Protein AF-A0A256ADI0-F1 (afdb_monomer_lite)

Organism: NCBI:txid2023067

Radius of gyration: 17.59 Å; chains: 1; bounding box: 36×39×54 Å

Secondary structure (DSSP, 8-state):
---TTSS---EEEEETTS-EEEETT-SSHHHHTTSEEEEES-EEEE-TTS-EEEE-TTS-EEESSHHHHHHHHHHHHHHHS---EEEE-SS-EEEPP-TT--SS----SGGGT-EEETTEEE-TTTSSEE--SEEEEEETT------S-TTSSSHHHHHHHTSTTS-EEEEE-STT--EEEEEEEPPPBTTBPPPEEEEEHHHH-TTSSHHHHTTT--HHHHHHHS-HHHHTT-

Structure (mmCIF, N/CA/C/O backbone):
data_AF-A0A256ADI0-F1
#
_entry.id   AF-A0A256ADI0-F1
#
loop_
_atom_site.group_PDB
_atom_site.id
_atom_site.type_symbol
_atom_site.label_atom_id
_atom_site.label_alt_id
_atom_site.label_comp_id
_atom_site.label_asym_id
_atom_site.label_entity_id
_atom_site.label_seq_id
_atom_site.pdbx_PDB_ins_code
_atom_site.Cartn_x
_atom_site.Cartn_y
_atom_site.Cartn_z
_atom_site.occupancy
_atom_site.B_iso_or_equiv
_atom_site.auth_seq_id
_atom_site.auth_comp_id
_atom_site.auth_asym_id
_atom_site.auth_atom_id
_atom_site.pdbx_PDB_model_num
ATOM 1 N N . MET A 1 1 ? -13.036 -11.987 26.679 1.00 37.75 1 MET A N 1
ATOM 2 C CA . MET A 1 1 ? -14.127 -12.705 25.984 1.00 37.75 1 MET A CA 1
ATOM 3 C C . MET A 1 1 ? -13.560 -13.013 24.610 1.00 37.75 1 MET A C 1
ATOM 5 O O . MET A 1 1 ? -13.060 -12.086 23.997 1.00 37.75 1 MET A O 1
ATOM 9 N N . VAL A 1 2 ? -13.458 -14.287 24.226 1.00 32.66 2 VAL A N 1
ATOM 10 C CA . VAL A 1 2 ? -12.897 -14.695 22.923 1.00 32.66 2 VAL A CA 1
ATOM 11 C C . VAL A 1 2 ? -13.970 -14.450 21.863 1.00 32.66 2 VAL A C 1
ATOM 13 O O . VAL A 1 2 ? -15.129 -14.792 22.109 1.00 32.66 2 VAL A O 1
ATOM 16 N N . ASP A 1 3 ? -13.606 -13.823 20.745 1.00 36.84 3 ASP A N 1
ATOM 17 C CA . ASP A 1 3 ? -14.518 -13.567 19.626 1.00 36.84 3 ASP A CA 1
ATOM 18 C C . ASP A 1 3 ? -15.004 -14.919 19.042 1.00 36.84 3 ASP A C 1
ATOM 20 O O . ASP A 1 3 ? -14.242 -15.895 19.066 1.00 36.84 3 ASP A O 1
ATOM 24 N N . PRO A 1 4 ? -16.253 -15.060 18.547 1.00 38.91 4 PRO A N 1
ATOM 25 C CA . PRO A 1 4 ? -16.817 -16.345 18.113 1.00 38.91 4 PRO A CA 1
ATOM 26 C C . PRO A 1 4 ? -16.068 -17.052 16.973 1.00 38.91 4 PRO A C 1
ATOM 28 O O . PRO A 1 4 ? -16.414 -18.186 16.641 1.00 38.91 4 PRO A O 1
ATOM 31 N N . ASP A 1 5 ? -15.071 -16.410 16.363 1.00 47.91 5 ASP A N 1
ATOM 32 C CA . ASP A 1 5 ? -14.235 -16.969 15.302 1.00 47.91 5 ASP A CA 1
ATOM 33 C C . ASP A 1 5 ? -12.901 -17.565 15.801 1.00 47.91 5 ASP A C 1
ATOM 35 O O . ASP A 1 5 ? -12.136 -18.113 15.005 1.00 47.91 5 ASP A O 1
ATOM 39 N N . GLY A 1 6 ? -12.633 -17.510 17.112 1.00 33.91 6 GLY A N 1
ATOM 40 C CA . GLY A 1 6 ? -11.446 -18.106 17.724 1.00 33.91 6 GLY A CA 1
ATOM 41 C C . GLY A 1 6 ? -10.156 -17.305 17.537 1.00 33.91 6 GLY A C 1
ATOM 42 O O . GLY A 1 6 ? -9.081 -17.847 17.805 1.00 33.91 6 GLY A O 1
ATOM 43 N N . ARG A 1 7 ? -10.229 -16.040 17.108 1.00 48.59 7 ARG A N 1
ATOM 44 C CA . ARG A 1 7 ? -9.084 -15.119 17.140 1.00 48.59 7 ARG A CA 1
ATOM 45 C C . ARG A 1 7 ? -9.023 -14.404 18.492 1.00 48.59 7 ARG A C 1
ATOM 47 O O . ARG A 1 7 ? -10.048 -14.130 19.117 1.00 48.59 7 ARG A O 1
ATOM 54 N N . GLU A 1 8 ? -7.815 -14.108 18.973 1.00 49.38 8 GLU A N 1
ATOM 55 C CA . GLU A 1 8 ? -7.661 -13.090 20.017 1.00 49.38 8 GLU A CA 1
ATOM 56 C C . GLU A 1 8 ? -8.156 -11.777 19.400 1.00 49.38 8 GLU A C 1
ATOM 58 O O . GLU A 1 8 ? -7.598 -11.355 18.395 1.00 49.38 8 GLU A O 1
ATOM 63 N N . ALA A 1 9 ? -9.247 -11.195 19.904 1.00 48.41 9 ALA A N 1
ATOM 64 C CA . ALA A 1 9 ? -9.803 -9.963 19.345 1.00 48.41 9 ALA A CA 1
ATOM 65 C C . ALA A 1 9 ? -8.743 -8.845 19.366 1.00 48.41 9 ALA A C 1
ATOM 67 O O . ALA A 1 9 ? -7.950 -8.752 20.306 1.00 48.41 9 ALA A O 1
ATOM 68 N N . THR A 1 10 ? -8.715 -8.030 18.317 1.00 70.94 10 THR A N 1
ATOM 69 C CA . THR A 1 10 ? -7.664 -7.050 18.026 1.00 70.94 10 THR A CA 1
ATOM 70 C C . THR A 1 10 ? -8.314 -5.761 17.549 1.00 70.94 10 THR A C 1
ATOM 72 O O . THR A 1 10 ? -9.040 -5.797 16.555 1.00 70.94 10 THR A O 1
ATOM 75 N N . ASP A 1 11 ? -8.035 -4.632 18.200 1.00 89.19 11 ASP A N 1
ATOM 76 C CA . ASP A 1 11 ? -8.833 -3.431 17.961 1.00 89.19 11 ASP A CA 1
ATOM 77 C C . ASP A 1 11 ? -8.021 -2.199 17.569 1.00 89.19 11 ASP A C 1
ATOM 79 O O . ASP A 1 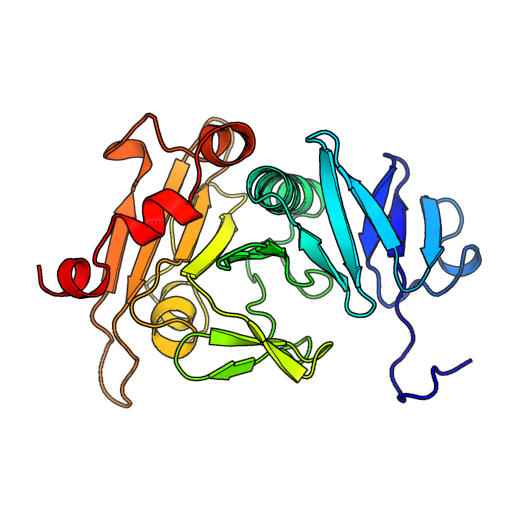11 ? -6.837 -2.016 17.878 1.00 89.19 11 ASP A O 1
ATOM 83 N N . TRP A 1 12 ? -8.723 -1.297 16.894 1.00 95.69 12 TRP A N 1
ATOM 84 C CA . TRP A 1 12 ? -8.242 0.027 16.573 1.00 95.69 12 TRP A CA 1
ATOM 85 C C . TRP A 1 12 ? -8.312 0.955 17.779 1.00 95.69 12 TRP A C 1
ATOM 87 O O . TRP A 1 12 ? -9.266 0.968 18.566 1.00 95.69 12 TRP A O 1
ATOM 97 N N . TYR A 1 13 ? -7.332 1.845 17.846 1.00 95.25 13 TYR A N 1
ATOM 98 C CA . TYR A 1 13 ? -7.342 2.995 18.733 1.00 95.25 13 TYR A CA 1
ATOM 99 C C . TYR A 1 13 ? -6.780 4.223 18.020 1.00 95.25 13 TYR A C 1
ATOM 101 O O . TYR A 1 13 ? -6.044 4.121 17.040 1.00 95.25 13 TYR A O 1
ATOM 109 N N . LYS A 1 14 ? -7.121 5.408 18.515 1.00 95.69 14 LYS A N 1
ATOM 110 C CA . LYS A 1 14 ? -6.437 6.651 18.156 1.00 95.69 14 LYS A CA 1
ATOM 111 C C . LYS A 1 14 ? -5.321 6.892 19.152 1.00 95.69 14 LYS A C 1
ATOM 113 O O . LYS A 1 14 ? -5.590 6.921 20.351 1.00 95.69 14 LYS A O 1
ATOM 118 N N . ASP A 1 15 ? -4.096 7.070 18.677 1.00 94.00 15 ASP A N 1
ATOM 119 C CA . ASP A 1 15 ? -2.989 7.495 19.531 1.00 94.00 15 ASP A CA 1
ATOM 120 C C . ASP A 1 15 ? -3.197 8.934 20.054 1.00 94.00 15 ASP A C 1
ATOM 122 O O . ASP A 1 15 ? -4.172 9.614 19.723 1.00 94.00 15 ASP A O 1
ATOM 126 N N . LEU A 1 16 ? -2.263 9.432 20.867 1.00 94.06 16 LEU A N 1
ATOM 127 C CA . LEU A 1 16 ? -2.314 10.799 21.407 1.00 94.06 16 LEU A CA 1
ATOM 128 C C . LEU A 1 16 ? -2.295 11.910 20.340 1.00 94.06 16 LEU A C 1
ATOM 130 O O . LEU A 1 16 ? -2.615 13.056 20.650 1.00 94.06 16 LEU A O 1
ATOM 134 N N . LYS A 1 17 ? -1.923 11.596 19.095 1.00 93.81 17 LYS A N 1
ATOM 135 C CA . LYS A 1 17 ? -1.956 12.516 17.948 1.00 93.81 17 LYS A CA 1
ATOM 136 C C . LYS A 1 17 ? -3.246 12.368 17.134 1.00 93.81 17 LYS A C 1
ATOM 138 O O . LYS A 1 17 ? -3.402 13.036 16.114 1.00 93.81 17 LYS A O 1
ATOM 143 N N . GLY A 1 18 ? -4.169 11.509 17.567 1.00 92.19 18 GLY A N 1
ATOM 144 C CA . GLY A 1 18 ? -5.418 11.216 16.872 1.00 92.19 18 GLY A CA 1
ATOM 145 C C . GLY A 1 18 ? -5.260 10.273 15.678 1.00 92.19 18 GLY A C 1
ATOM 146 O O . GLY A 1 18 ? -6.216 10.110 14.917 1.00 92.19 18 GLY A O 1
ATOM 147 N N . VAL A 1 19 ? -4.087 9.662 15.489 1.00 93.00 19 VAL A N 1
ATOM 148 C CA . VAL A 1 19 ? -3.803 8.759 14.368 1.00 93.00 19 VAL A CA 1
ATOM 149 C C . VAL A 1 19 ? -4.306 7.362 14.706 1.00 93.00 19 VAL A C 1
ATOM 151 O O . VAL A 1 19 ? -4.033 6.837 15.782 1.00 93.00 19 VAL A O 1
ATOM 154 N N . MET A 1 20 ? -5.031 6.751 13.768 1.00 95.38 20 MET A N 1
ATOM 155 C CA . MET A 1 20 ? -5.506 5.376 13.906 1.00 95.38 20 MET A CA 1
ATOM 156 C C . MET A 1 20 ? -4.326 4.400 13.906 1.00 95.38 20 MET A C 1
ATOM 158 O O . MET A 1 20 ? -3.494 4.410 12.994 1.00 95.38 20 MET A O 1
ATOM 162 N N . GLN A 1 21 ? -4.273 3.558 14.925 1.00 94.75 21 GLN A N 1
ATOM 163 C CA . GLN A 1 21 ? -3.288 2.507 15.123 1.00 94.75 21 GLN A CA 1
ATOM 164 C C . GLN A 1 21 ? -4.006 1.205 15.458 1.00 94.75 21 GLN A C 1
ATOM 166 O O . GLN A 1 21 ? -5.117 1.221 15.990 1.00 94.75 21 GLN A O 1
ATOM 171 N N . PHE A 1 22 ? -3.362 0.094 15.125 1.00 94.06 22 PHE A N 1
ATOM 172 C CA . PHE A 1 22 ? -3.869 -1.240 15.393 1.00 94.06 22 PHE A CA 1
ATOM 173 C C . PHE A 1 22 ? -2.846 -1.998 16.227 1.00 94.06 22 PHE A C 1
ATOM 175 O O . PHE A 1 22 ? -1.668 -2.058 15.867 1.00 94.06 22 PHE A O 1
ATOM 182 N N . ASP A 1 23 ? -3.286 -2.553 17.350 1.00 90.38 23 ASP A N 1
ATOM 183 C CA . ASP A 1 23 ? -2.439 -3.351 18.229 1.00 90.38 23 ASP A CA 1
ATOM 184 C C . ASP A 1 23 ? -3.230 -4.584 18.666 1.00 90.38 23 ASP A C 1
ATOM 186 O O . ASP A 1 23 ? -4.253 -4.434 19.337 1.00 90.38 23 ASP A O 1
ATOM 190 N N . PRO A 1 24 ? -2.767 -5.802 18.333 1.00 85.81 24 PRO A N 1
ATOM 191 C CA . PRO A 1 24 ? -3.471 -7.018 18.716 1.00 85.81 24 PRO A CA 1
ATOM 192 C C . PRO A 1 24 ? -3.584 -7.208 20.236 1.00 85.81 24 PRO A C 1
ATOM 194 O O . PRO A 1 24 ? -4.367 -8.030 20.696 1.00 85.81 24 PRO A O 1
ATOM 197 N N . LYS A 1 25 ? -2.817 -6.452 21.032 1.00 88.00 25 LYS A N 1
ATOM 198 C CA . LYS A 1 25 ? -2.853 -6.490 22.500 1.00 88.00 25 LYS A CA 1
ATOM 199 C C . LYS A 1 25 ? -3.846 -5.500 23.113 1.00 88.00 25 LYS A C 1
ATOM 201 O O . LYS A 1 25 ? -3.931 -5.422 24.337 1.00 88.00 25 LYS A O 1
ATOM 206 N N . VAL A 1 26 ? -4.545 -4.704 22.305 1.00 89.88 26 VAL A N 1
ATOM 207 C CA . VAL A 1 26 ? -5.534 -3.724 22.768 1.00 89.88 26 VAL A CA 1
ATOM 208 C C . VAL A 1 26 ? -6.932 -4.231 22.423 1.00 89.88 26 VAL A C 1
ATOM 210 O O . VAL A 1 26 ? -7.262 -4.352 21.249 1.00 89.88 26 VAL A O 1
ATOM 213 N N . GLN A 1 27 ? -7.746 -4.494 23.452 1.00 89.56 27 GLN A N 1
ATOM 214 C CA . GLN A 1 27 ? -9.142 -4.954 23.330 1.00 89.56 27 GLN A CA 1
ATOM 215 C C . GLN A 1 27 ? -10.137 -4.008 24.019 1.00 89.56 27 GLN A C 1
ATOM 217 O O . GLN A 1 27 ? -11.351 -4.200 23.989 1.00 89.56 27 GLN A O 1
ATOM 222 N N . SER A 1 28 ? -9.630 -2.994 24.718 1.00 91.56 28 SER A N 1
ATOM 223 C CA . SER A 1 28 ? -10.434 -2.052 25.481 1.00 91.56 28 SER A CA 1
ATOM 224 C C . SER A 1 28 ? -9.644 -0.789 25.825 1.00 91.56 28 SER A C 1
ATOM 226 O O . SER A 1 28 ? -8.413 -0.737 25.736 1.00 91.56 28 SER A O 1
ATOM 228 N N . GLN A 1 29 ? -10.346 0.238 26.318 1.00 94.06 29 GLN A N 1
ATOM 229 C CA . GLN A 1 29 ? -9.694 1.422 26.886 1.00 94.06 29 GLN A CA 1
ATOM 230 C C . GLN A 1 29 ? -8.801 1.078 28.094 1.00 94.06 29 GLN A C 1
ATOM 232 O O . GLN A 1 29 ? -7.833 1.794 28.348 1.00 94.06 29 GLN A O 1
ATOM 237 N N . ALA A 1 30 ? -9.093 -0.004 28.827 1.00 93.06 30 ALA A N 1
ATOM 238 C CA . ALA A 1 30 ? -8.279 -0.430 29.964 1.00 93.06 30 ALA A CA 1
ATOM 239 C C . ALA A 1 30 ? -6.893 -0.926 29.515 1.00 93.06 30 ALA A C 1
ATOM 241 O O . ALA A 1 30 ? -5.893 -0.525 30.109 1.00 93.06 30 ALA A O 1
ATOM 242 N N . ASP A 1 31 ? -6.823 -1.700 28.427 1.00 91.75 31 ASP A N 1
ATOM 243 C CA . ASP A 1 31 ? -5.556 -2.179 27.841 1.00 91.75 31 ASP A CA 1
ATOM 244 C C . ASP A 1 31 ? -4.739 -1.028 27.231 1.00 91.75 31 ASP A C 1
ATOM 246 O O . ASP A 1 31 ? -3.502 -1.009 27.237 1.00 91.75 31 ASP A O 1
ATOM 250 N N . LEU A 1 32 ? -5.441 -0.029 26.690 1.00 89.38 32 LEU A N 1
ATOM 251 C CA . LEU A 1 32 ? -4.816 1.154 26.112 1.00 89.38 32 LEU A CA 1
ATOM 252 C C . LEU A 1 32 ? -4.256 2.101 27.185 1.00 89.38 32 LEU A C 1
ATOM 254 O O . LEU A 1 32 ? -3.196 2.705 26.988 1.00 89.38 32 LEU A O 1
ATOM 258 N N . GLY A 1 33 ? -4.950 2.229 28.318 1.00 91.31 33 GLY A N 1
ATOM 259 C CA . GLY A 1 33 ? -4.616 3.166 29.385 1.00 91.31 33 GLY A CA 1
ATOM 260 C C . GLY A 1 33 ? -4.715 4.616 28.909 1.00 91.31 33 GLY A C 1
ATOM 261 O O . GLY A 1 33 ? -5.718 5.028 28.330 1.00 91.31 33 GLY A O 1
ATOM 262 N N . ASN A 1 34 ? -3.659 5.398 29.137 1.00 93.62 34 ASN A N 1
ATOM 263 C CA . ASN A 1 34 ? -3.564 6.803 28.726 1.00 93.62 34 ASN A CA 1
ATOM 264 C C . ASN A 1 34 ? -2.848 7.007 27.377 1.00 93.62 34 ASN A C 1
ATOM 266 O O . ASN A 1 34 ? -2.526 8.141 27.032 1.00 93.62 34 ASN A O 1
ATOM 270 N N . ARG A 1 35 ? -2.577 5.936 26.618 1.00 90.75 35 ARG A N 1
ATOM 271 C CA . ARG A 1 35 ? -1.854 6.007 25.332 1.00 90.75 35 ARG A CA 1
ATOM 272 C C . ARG A 1 35 ? -2.710 6.530 24.175 1.00 90.75 35 ARG A C 1
ATOM 274 O O . ARG A 1 35 ? -2.187 6.750 23.083 1.00 90.75 35 ARG A O 1
ATOM 281 N N . GLY A 1 36 ? -4.011 6.705 24.395 1.00 94.50 36 GLY A N 1
ATOM 282 C CA . GLY A 1 36 ? -4.941 7.112 23.356 1.00 94.50 36 GLY A CA 1
ATOM 283 C C . GLY A 1 36 ? -6.403 6.871 23.712 1.00 94.50 36 GLY A C 1
ATOM 284 O O . GLY A 1 36 ? -6.763 6.697 24.879 1.00 94.50 36 GLY A O 1
ATOM 285 N N . THR A 1 37 ? -7.237 6.825 22.679 1.00 96.31 37 THR A N 1
ATOM 286 C CA . THR A 1 37 ? -8.672 6.541 22.769 1.00 96.31 37 THR A CA 1
ATOM 287 C C . THR A 1 37 ? -9.005 5.275 21.995 1.00 96.31 37 THR A C 1
ATOM 289 O O . THR A 1 37 ? -8.766 5.204 20.790 1.00 96.31 37 THR A O 1
ATOM 292 N N . TYR A 1 38 ? -9.567 4.289 22.683 1.00 95.56 38 TYR A N 1
ATOM 293 C CA . TYR A 1 38 ? -10.058 3.052 22.085 1.00 95.56 38 TYR A CA 1
ATOM 294 C C . TYR A 1 38 ? -11.198 3.337 21.096 1.00 95.56 38 TYR A C 1
ATOM 296 O O . TYR A 1 38 ? -12.035 4.206 21.349 1.00 95.56 38 TYR A O 1
ATOM 304 N N . VAL A 1 39 ? -11.218 2.627 19.964 1.00 95.88 39 VAL A N 1
ATOM 305 C CA . VAL A 1 39 ? -12.232 2.796 18.910 1.00 95.88 39 VAL A CA 1
ATOM 306 C C . VAL A 1 39 ? -13.087 1.540 18.754 1.00 95.88 39 VAL A C 1
ATOM 308 O O . VAL A 1 39 ? -14.309 1.663 18.762 1.00 95.88 39 VAL A O 1
ATOM 311 N N . GLY A 1 40 ? -12.467 0.367 18.629 1.00 93.44 40 GLY A N 1
ATOM 312 C CA . GLY A 1 40 ? -13.154 -0.903 18.369 1.00 93.44 40 GLY A CA 1
ATOM 313 C C . GLY A 1 40 ? -12.492 -1.714 17.258 1.00 93.44 40 GLY A C 1
ATOM 314 O O . GLY A 1 40 ? -11.514 -1.271 16.656 1.00 93.44 40 GLY A O 1
ATOM 315 N N . ASP A 1 41 ? -13.048 -2.884 16.968 1.00 90.94 41 ASP A N 1
ATOM 316 C CA . ASP A 1 41 ? -12.564 -3.832 15.952 1.00 90.94 41 ASP A CA 1
ATOM 317 C C . ASP A 1 41 ? -12.574 -3.257 14.526 1.00 90.94 41 ASP A C 1
ATOM 319 O O . ASP A 1 41 ? -11.748 -3.588 13.676 1.00 90.94 41 ASP A O 1
ATOM 323 N N . THR A 1 42 ? -13.499 -2.344 14.254 1.00 94.81 42 THR A N 1
ATOM 324 C CA . THR A 1 42 ? -13.724 -1.751 12.943 1.00 94.81 42 THR A CA 1
ATOM 325 C C . THR A 1 42 ? -14.065 -0.271 13.061 1.00 94.81 42 THR A C 1
ATOM 327 O O . THR A 1 42 ? -14.569 0.226 14.069 1.00 94.81 42 THR A O 1
ATOM 330 N N . SER A 1 43 ? -13.782 0.486 12.004 1.00 96.25 43 SER A N 1
ATOM 331 C CA . SER A 1 43 ? -14.168 1.894 11.919 1.00 96.25 43 SER A CA 1
ATOM 332 C C . SER A 1 43 ? -14.328 2.310 10.467 1.00 96.25 43 SER A C 1
ATOM 334 O O . SER A 1 43 ? -13.586 1.868 9.595 1.00 96.25 43 SER A O 1
ATOM 336 N N . LYS A 1 44 ? -15.268 3.210 10.194 1.00 97.25 44 LYS A N 1
ATOM 337 C CA . LYS A 1 44 ? -15.418 3.838 8.882 1.00 97.25 44 LYS A CA 1
ATOM 338 C C . LYS A 1 44 ? -15.307 5.340 9.031 1.00 97.25 44 LYS A C 1
ATOM 340 O O . LYS A 1 44 ? -16.038 5.941 9.816 1.00 97.25 44 LYS A O 1
ATOM 345 N N . GLN A 1 45 ? -14.393 5.948 8.282 1.00 96.56 45 GLN A N 1
ATOM 346 C CA . GLN A 1 45 ? -14.114 7.379 8.371 1.00 96.56 45 GLN A CA 1
ATOM 347 C C . GLN A 1 45 ? -14.158 8.024 6.989 1.00 96.56 45 GLN A C 1
ATOM 349 O O . GLN A 1 45 ? -13.728 7.434 6.000 1.00 96.56 45 GLN A O 1
ATOM 354 N N . THR A 1 46 ? -14.669 9.255 6.930 1.00 97.31 46 THR A N 1
ATOM 355 C CA . THR A 1 46 ? -14.508 10.111 5.748 1.00 97.31 46 THR A CA 1
ATOM 356 C C . THR A 1 46 ? -13.126 10.749 5.817 1.00 97.31 46 THR A C 1
ATOM 358 O O . THR A 1 46 ? -12.758 11.305 6.853 1.00 97.31 46 THR A O 1
ATOM 361 N N . THR A 1 47 ? -12.346 10.642 4.747 1.00 95.56 47 THR A N 1
ATOM 362 C CA . THR A 1 47 ? -11.007 11.234 4.676 1.00 95.56 47 THR A CA 1
ATOM 363 C C . THR A 1 47 ? -11.095 12.720 4.338 1.00 95.56 47 THR A C 1
ATOM 365 O O . THR A 1 47 ? -12.115 13.218 3.862 1.00 95.56 47 THR A O 1
ATOM 368 N N . THR A 1 48 ? -10.008 13.459 4.555 1.00 90.88 48 THR A N 1
ATOM 369 C CA . THR A 1 48 ? -9.960 14.900 4.256 1.00 90.88 48 THR A CA 1
ATOM 370 C C . THR A 1 48 ? -10.103 15.213 2.766 1.00 90.88 48 THR A C 1
ATOM 372 O O . THR A 1 48 ? -10.499 16.321 2.419 1.00 90.88 48 THR A O 1
ATOM 375 N N . SER A 1 49 ? -9.833 14.244 1.884 1.00 92.12 49 SER A N 1
ATOM 376 C CA . SER A 1 49 ? -10.069 14.357 0.440 1.00 92.12 49 SER A CA 1
ATOM 377 C C . SER A 1 49 ? -11.542 14.160 0.040 1.00 92.12 49 SER A C 1
ATOM 379 O O . SER A 1 49 ? -11.881 14.307 -1.133 1.00 92.12 49 SER A O 1
ATOM 381 N N . GLY A 1 50 ? -12.419 13.807 0.990 1.00 94.12 50 GLY A N 1
ATOM 382 C CA . GLY A 1 50 ? -13.802 13.393 0.735 1.00 94.12 50 GLY A CA 1
ATOM 383 C C . GLY A 1 50 ? -13.954 11.910 0.369 1.00 94.12 50 GLY A C 1
ATOM 384 O O . GLY A 1 50 ? -15.060 11.468 0.062 1.00 94.12 50 GLY A O 1
ATOM 385 N N . GLY A 1 51 ? -12.865 11.135 0.395 1.00 96.50 51 GLY A N 1
ATOM 386 C CA . GLY A 1 51 ? -12.887 9.680 0.269 1.00 96.50 51 GLY A CA 1
ATOM 387 C C . GLY A 1 51 ? -13.320 8.968 1.555 1.00 96.50 51 GLY A C 1
ATOM 388 O O . GLY A 1 51 ? -13.784 9.575 2.518 1.00 96.50 51 GLY A O 1
ATOM 389 N N . THR A 1 52 ? -13.150 7.649 1.579 1.00 98.25 52 THR A N 1
ATOM 390 C CA . THR A 1 52 ? -13.445 6.796 2.738 1.00 98.25 52 THR A CA 1
ATOM 391 C C . THR A 1 52 ? -12.240 5.941 3.100 1.00 98.25 52 THR A C 1
ATOM 393 O O . THR A 1 52 ? -11.493 5.517 2.214 1.00 98.25 52 THR A O 1
ATOM 396 N N . ALA A 1 53 ? -12.075 5.705 4.399 1.00 98.50 53 ALA A N 1
ATOM 397 C CA . ALA A 1 53 ? -11.146 4.750 4.982 1.00 98.50 53 ALA A CA 1
ATOM 398 C C . ALA A 1 53 ? -11.944 3.766 5.846 1.00 98.50 53 ALA A C 1
ATOM 400 O O . ALA A 1 53 ? -12.510 4.152 6.874 1.00 98.50 53 ALA A O 1
ATOM 401 N N . ASP A 1 54 ? -11.997 2.513 5.402 1.00 98.12 54 ASP A N 1
ATOM 402 C CA . ASP A 1 54 ? -12.658 1.415 6.105 1.00 98.12 54 ASP A CA 1
ATOM 403 C C . ASP A 1 54 ? -11.584 0.598 6.840 1.00 98.12 54 ASP A C 1
ATOM 405 O O . ASP A 1 54 ? -10.866 -0.198 6.233 1.00 98.12 54 ASP A O 1
ATOM 409 N N . PHE A 1 55 ? -11.457 0.842 8.142 1.00 97.69 55 PHE A N 1
ATOM 410 C CA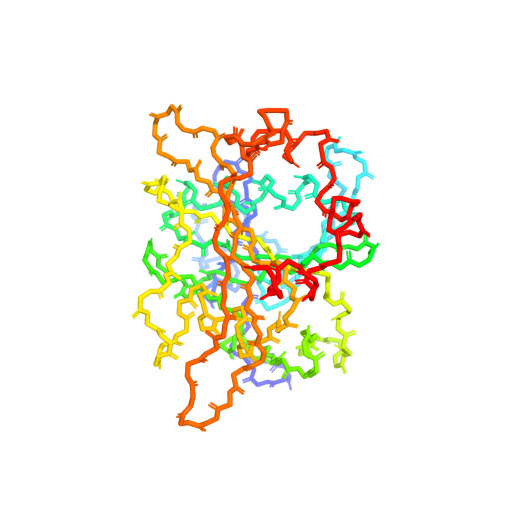 . PHE A 1 55 ? -10.573 0.152 9.079 1.00 97.69 55 PHE A CA 1
ATOM 411 C C . PHE A 1 55 ? -11.195 -1.194 9.459 1.00 97.69 55 PHE A C 1
ATOM 413 O O . PHE A 1 55 ? -12.329 -1.235 9.948 1.00 97.69 55 PHE A O 1
ATOM 420 N N . ARG A 1 56 ? -10.479 -2.288 9.197 1.00 96.62 56 ARG A N 1
ATOM 421 C CA . ARG A 1 56 ? -11.000 -3.659 9.290 1.00 96.62 56 ARG A CA 1
ATOM 422 C C . ARG A 1 56 ? -10.438 -4.392 10.506 1.00 96.62 56 ARG A C 1
ATOM 424 O O . ARG A 1 56 ? -9.387 -4.019 11.021 1.00 96.62 56 ARG A O 1
ATOM 431 N N . SER A 1 57 ? -11.123 -5.451 10.923 1.00 93.25 57 SER A N 1
ATOM 432 C CA . SER A 1 57 ? -10.809 -6.223 12.134 1.00 93.25 57 SER A CA 1
ATOM 433 C C . SER A 1 57 ? -9.486 -6.983 12.096 1.00 93.25 57 SER A C 1
ATOM 435 O O . SER A 1 57 ? -9.055 -7.505 13.112 1.00 93.25 57 SER A O 1
ATOM 437 N N . ASP A 1 58 ? -8.811 -7.036 10.950 1.00 93.75 58 ASP A N 1
ATOM 438 C CA . ASP A 1 58 ? -7.476 -7.618 10.808 1.00 93.75 58 ASP A CA 1
ATOM 439 C C . ASP A 1 58 ? -6.354 -6.574 10.779 1.00 93.75 58 ASP A C 1
ATOM 441 O O . ASP A 1 58 ? -5.225 -6.909 10.437 1.00 93.75 58 ASP A O 1
ATOM 445 N N . GLY A 1 59 ? -6.649 -5.303 11.055 1.00 94.88 59 GLY A N 1
ATOM 446 C CA . GLY A 1 59 ? -5.658 -4.226 11.028 1.00 94.88 59 GLY A CA 1
ATOM 447 C C . GLY A 1 59 ? -5.360 -3.676 9.635 1.00 94.88 59 GLY A C 1
ATOM 448 O O . GLY A 1 59 ? -4.518 -2.790 9.489 1.00 94.88 59 GLY A O 1
ATOM 449 N N . SER A 1 60 ? -6.056 -4.152 8.601 1.00 97.50 60 SER A N 1
ATOM 450 C CA . SER A 1 60 ? -5.970 -3.582 7.257 1.00 97.50 60 SER A CA 1
ATOM 451 C C . SER A 1 60 ? -6.940 -2.412 7.072 1.00 97.50 60 SER A C 1
ATOM 453 O O . SER A 1 60 ? -7.925 -2.259 7.802 1.00 97.50 60 SER A O 1
ATOM 455 N N . ILE A 1 61 ? -6.677 -1.570 6.071 1.00 98.44 61 ILE A N 1
ATOM 456 C CA . ILE A 1 61 ? -7.493 -0.385 5.783 1.00 98.44 61 ILE A CA 1
ATOM 457 C C . ILE A 1 61 ? -7.815 -0.337 4.293 1.00 98.44 61 ILE A C 1
ATOM 459 O O . ILE A 1 61 ? -6.917 -0.289 3.450 1.00 98.44 61 ILE A O 1
ATOM 463 N N . MET A 1 62 ? -9.100 -0.304 3.950 1.00 98.44 62 MET A N 1
ATOM 464 C CA . MET A 1 62 ? -9.546 -0.111 2.572 1.00 98.44 62 MET A CA 1
ATOM 465 C C . MET A 1 62 ? -9.820 1.371 2.318 1.00 98.44 62 MET A C 1
ATOM 467 O O . MET A 1 62 ? -10.777 1.937 2.844 1.00 98.44 62 MET A O 1
ATOM 471 N N . TYR A 1 63 ? -9.001 1.993 1.476 1.00 98.75 63 TYR A N 1
ATOM 472 C CA . TYR A 1 63 ? -9.175 3.378 1.052 1.00 98.75 63 TYR A CA 1
ATOM 473 C C . TYR A 1 63 ? -9.862 3.457 -0.308 1.00 98.75 63 TYR A C 1
ATOM 475 O O . TYR A 1 63 ? -9.463 2.784 -1.262 1.00 98.75 63 TYR A O 1
ATOM 483 N N . SER A 1 64 ? -10.854 4.334 -0.447 1.00 98.38 64 SER A N 1
ATOM 484 C CA . SER A 1 64 ? -11.467 4.617 -1.755 1.00 98.38 64 SER A CA 1
ATOM 485 C C . SER A 1 64 ? -10.641 5.575 -2.620 1.00 98.38 64 SER A C 1
ATOM 487 O O . SER A 1 64 ? -10.848 5.631 -3.830 1.00 98.38 64 SER A O 1
ATOM 489 N N . ASN A 1 65 ? -9.724 6.334 -2.016 1.00 98.12 65 ASN A N 1
ATOM 490 C CA . ASN A 1 65 ? -8.822 7.262 -2.693 1.00 98.12 65 ASN A CA 1
ATOM 491 C C . ASN A 1 65 ? -7.367 6.783 -2.535 1.00 98.12 65 ASN A C 1
ATOM 493 O O . ASN A 1 65 ? -6.943 6.425 -1.439 1.00 98.12 65 ASN A O 1
ATOM 497 N N . GLU A 1 66 ? -6.606 6.756 -3.630 1.00 98.00 66 GLU A N 1
ATOM 498 C CA . GLU A 1 66 ? -5.241 6.218 -3.610 1.00 98.00 66 GLU A CA 1
ATOM 499 C C . GLU A 1 66 ? -4.238 7.165 -2.929 1.00 98.00 66 GLU A C 1
ATOM 501 O O . GLU A 1 66 ? -3.369 6.693 -2.203 1.00 98.00 66 GLU A O 1
ATOM 506 N N . GLN A 1 67 ? -4.404 8.488 -3.061 1.00 98.12 67 GLN A N 1
ATOM 507 C CA . GLN A 1 67 ? -3.533 9.471 -2.406 1.00 98.12 67 GLN A CA 1
ATOM 508 C C . GLN A 1 67 ? -3.623 9.357 -0.878 1.00 98.12 67 GLN A C 1
ATOM 510 O O . GLN A 1 67 ? -2.601 9.407 -0.194 1.00 98.12 67 GLN A O 1
ATOM 515 N N . ASP A 1 68 ? -4.824 9.163 -0.326 1.00 98.25 68 ASP A N 1
ATOM 516 C CA . ASP A 1 68 ? -5.009 8.962 1.117 1.00 98.25 68 ASP A CA 1
ATOM 517 C C . ASP A 1 68 ? -4.336 7.678 1.611 1.00 98.25 68 ASP A C 1
ATOM 519 O O . ASP A 1 68 ? -3.709 7.677 2.673 1.00 98.25 68 ASP A O 1
ATOM 523 N N . ALA A 1 69 ? -4.401 6.606 0.817 1.00 98.50 69 ALA A N 1
ATOM 524 C CA . ALA A 1 69 ? -3.713 5.359 1.126 1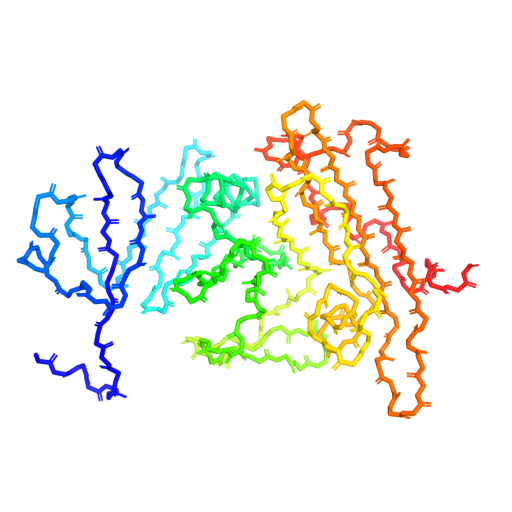.00 98.50 69 ALA A CA 1
ATOM 525 C C . ALA A 1 69 ? -2.191 5.543 1.135 1.00 98.50 69 ALA A C 1
ATOM 527 O O . ALA A 1 69 ? -1.515 5.068 2.043 1.00 98.50 69 ALA A O 1
ATOM 528 N N . TYR A 1 70 ? -1.636 6.264 0.160 1.00 98.00 70 TYR A N 1
ATOM 529 C CA . TYR A 1 70 ? -0.188 6.468 0.065 1.00 98.00 70 TYR A CA 1
ATOM 530 C C . TYR A 1 70 ? 0.328 7.392 1.166 1.00 98.00 70 TYR A C 1
ATOM 532 O O . TYR A 1 70 ? 1.388 7.129 1.736 1.00 98.00 70 TYR A O 1
ATOM 540 N N . LYS A 1 71 ? -0.457 8.409 1.552 1.00 96.81 71 LYS A N 1
ATOM 541 C CA . LYS A 1 71 ? -0.184 9.197 2.762 1.00 96.81 71 LYS A CA 1
ATOM 542 C C . LYS A 1 71 ? -0.166 8.311 3.999 1.00 96.81 71 LYS A C 1
ATOM 544 O O . LYS A 1 71 ? 0.720 8.472 4.836 1.00 96.81 71 LYS A O 1
ATOM 549 N N . ARG A 1 72 ? -1.126 7.387 4.139 1.00 97.00 72 ARG A N 1
ATOM 550 C CA . ARG A 1 72 ? -1.158 6.440 5.263 1.00 97.00 72 ARG A CA 1
ATOM 551 C C . ARG A 1 72 ? 0.111 5.596 5.291 1.00 97.00 72 ARG A C 1
ATOM 553 O O . ARG A 1 72 ? 0.792 5.633 6.307 1.00 97.00 72 ARG A O 1
ATOM 560 N N . VAL A 1 73 ? 0.450 4.945 4.178 1.00 96.81 73 VAL A N 1
ATOM 561 C CA . VAL A 1 73 ? 1.661 4.121 4.045 1.00 96.81 73 VAL A CA 1
ATOM 562 C C . VAL A 1 73 ? 2.901 4.901 4.483 1.00 96.81 73 VAL A C 1
ATOM 564 O O . VAL A 1 73 ? 3.597 4.487 5.404 1.00 96.81 73 VAL A O 1
ATOM 567 N N . MET A 1 74 ? 3.142 6.073 3.889 1.00 94.12 74 MET A N 1
ATOM 568 C CA . MET A 1 74 ? 4.332 6.868 4.192 1.00 94.12 74 MET A CA 1
ATOM 569 C C . MET A 1 74 ? 4.338 7.381 5.639 1.00 94.12 74 MET A C 1
ATOM 571 O O . MET A 1 74 ? 5.307 7.182 6.368 1.00 94.12 74 MET A O 1
ATOM 575 N N . SER A 1 75 ? 3.260 8.035 6.081 1.00 93.38 75 SER A N 1
ATOM 576 C CA . SER A 1 75 ? 3.209 8.643 7.419 1.00 93.38 75 SER A CA 1
ATOM 577 C C . SER A 1 75 ? 3.318 7.609 8.533 1.00 93.38 75 SER A C 1
ATOM 579 O O . SER A 1 75 ? 4.013 7.858 9.517 1.00 93.38 75 SER A O 1
ATOM 581 N N . ASN A 1 76 ? 2.682 6.448 8.368 1.00 93.81 76 ASN A N 1
ATOM 582 C CA . ASN A 1 76 ? 2.715 5.390 9.362 1.00 93.81 76 ASN A CA 1
ATOM 583 C C . ASN A 1 76 ? 4.086 4.711 9.411 1.00 93.81 76 ASN A C 1
ATOM 585 O O . ASN A 1 76 ? 4.587 4.450 10.505 1.00 93.81 76 ASN A O 1
ATOM 589 N N . THR A 1 77 ? 4.738 4.506 8.260 1.00 92.38 77 THR A N 1
ATOM 590 C CA . THR A 1 77 ? 6.121 4.014 8.226 1.00 92.38 77 THR A CA 1
ATOM 591 C C . THR A 1 77 ? 7.081 4.964 8.920 1.00 92.38 77 THR A C 1
ATOM 593 O O . THR A 1 77 ? 7.864 4.534 9.764 1.00 92.38 77 THR A O 1
ATOM 596 N N . LEU A 1 78 ? 6.972 6.268 8.665 1.00 90.25 78 LEU A N 1
ATOM 597 C CA . LEU A 1 78 ? 7.807 7.264 9.340 1.00 90.25 78 LEU A CA 1
ATOM 598 C C . LEU A 1 78 ? 7.522 7.359 10.846 1.00 90.25 78 LEU A C 1
ATOM 600 O O . LEU A 1 78 ? 8.438 7.625 11.621 1.00 90.25 78 LEU A O 1
ATOM 604 N N . SER A 1 79 ? 6.271 7.174 11.279 1.00 89.75 79 SER A N 1
ATOM 605 C CA . SER A 1 79 ? 5.908 7.318 12.693 1.00 89.75 79 SER A CA 1
ATOM 606 C C . SER A 1 79 ? 6.224 6.090 13.539 1.00 89.75 79 SER A C 1
ATOM 608 O O . SER A 1 79 ? 6.532 6.237 14.720 1.00 89.75 79 SER A O 1
ATOM 610 N N . THR A 1 80 ? 6.096 4.893 12.967 1.00 88.50 80 THR A N 1
ATOM 611 C CA . THR A 1 80 ? 6.274 3.621 13.688 1.00 88.50 80 THR A CA 1
ATOM 612 C C . THR A 1 80 ? 7.646 2.996 13.456 1.00 88.50 80 THR A C 1
ATOM 614 O O . THR A 1 80 ? 8.049 2.127 14.224 1.00 88.50 80 THR A O 1
ATOM 617 N N . GLY A 1 81 ? 8.349 3.416 12.399 1.00 88.44 81 GLY A N 1
ATOM 618 C CA . GLY A 1 81 ? 9.548 2.747 11.910 1.00 88.44 81 GLY A CA 1
ATOM 619 C C . GLY A 1 81 ? 9.259 1.421 11.206 1.00 88.44 81 GLY A C 1
ATOM 620 O O . GLY A 1 81 ? 10.198 0.697 10.923 1.00 88.44 81 GLY A O 1
ATOM 621 N N . ARG A 1 82 ? 7.994 1.072 10.937 1.00 90.12 82 ARG A N 1
ATOM 622 C CA . ARG A 1 82 ? 7.609 -0.190 10.290 1.00 90.12 82 ARG A CA 1
ATOM 623 C C . ARG A 1 82 ? 7.286 0.031 8.823 1.00 90.12 82 ARG A C 1
ATOM 625 O O . ARG A 1 82 ? 6.474 0.897 8.495 1.00 90.12 82 ARG A O 1
ATOM 632 N N . GLU A 1 83 ? 7.865 -0.752 7.924 1.00 90.50 83 GLU A N 1
ATOM 633 C CA . GLU A 1 83 ? 7.483 -0.677 6.512 1.00 90.50 83 GLU A CA 1
ATOM 634 C C . GLU A 1 83 ? 6.012 -1.069 6.342 1.00 90.50 83 GLU A C 1
ATOM 636 O O . GLU A 1 83 ? 5.597 -2.149 6.757 1.00 90.50 83 GLU A O 1
ATOM 641 N N . GLN A 1 84 ? 5.205 -0.200 5.737 1.00 93.81 84 GLN A N 1
ATOM 642 C CA . GLN A 1 84 ? 3.802 -0.477 5.450 1.00 93.81 84 GLN A CA 1
ATOM 643 C C . GLN A 1 84 ? 3.628 -0.711 3.953 1.00 93.81 84 GLN A C 1
ATOM 645 O O . GLN A 1 84 ? 4.215 -0.015 3.128 1.00 93.81 84 GLN A O 1
ATOM 650 N N . ASN A 1 85 ? 2.803 -1.692 3.604 1.00 95.75 85 ASN A N 1
ATOM 651 C CA . ASN A 1 85 ? 2.551 -2.094 2.228 1.00 95.75 85 ASN A CA 1
ATOM 652 C C . ASN A 1 85 ? 1.070 -1.916 1.888 1.00 95.75 85 ASN A C 1
ATOM 654 O O . ASN A 1 85 ? 0.195 -2.031 2.749 1.00 95.75 85 ASN A O 1
ATOM 658 N N . ALA A 1 86 ? 0.779 -1.648 0.624 1.00 98.19 86 ALA A N 1
ATOM 659 C CA . ALA A 1 86 ? -0.569 -1.529 0.110 1.00 98.19 86 ALA A CA 1
ATOM 660 C C . ALA A 1 86 ? -0.705 -2.148 -1.281 1.00 98.19 86 ALA A C 1
ATOM 662 O O . ALA A 1 86 ? 0.164 -2.019 -2.144 1.00 98.19 86 ALA A O 1
ATOM 663 N N . ILE A 1 87 ? -1.851 -2.774 -1.529 1.00 98.50 87 ILE A N 1
ATOM 664 C CA . ILE A 1 87 ? -2.220 -3.334 -2.825 1.00 98.50 87 ILE A CA 1
ATOM 665 C C . ILE A 1 87 ? -3.123 -2.350 -3.561 1.00 98.50 87 ILE A C 1
ATOM 667 O O . ILE A 1 87 ? -4.191 -1.960 -3.081 1.00 98.50 87 ILE A O 1
ATOM 671 N N . ILE A 1 88 ? -2.700 -1.960 -4.759 1.00 98.69 88 ILE A N 1
ATOM 672 C CA . ILE A 1 88 ? -3.419 -1.024 -5.621 1.00 98.69 88 ILE A CA 1
ATOM 673 C C . ILE A 1 88 ? -4.430 -1.825 -6.438 1.00 98.69 88 ILE A C 1
ATOM 675 O O . ILE A 1 88 ? -4.037 -2.697 -7.212 1.00 98.69 88 ILE A O 1
ATOM 679 N N . GLY A 1 89 ? -5.722 -1.538 -6.282 1.00 98.06 89 GLY A N 1
ATOM 680 C CA . GLY A 1 89 ? -6.786 -2.124 -7.100 1.00 98.06 89 GLY A CA 1
ATOM 681 C C . GLY A 1 89 ? -7.424 -1.122 -8.056 1.00 98.06 89 GLY A C 1
ATOM 682 O O . GLY A 1 89 ? -7.011 0.035 -8.125 1.00 98.06 89 GLY A O 1
ATOM 683 N N . ASP A 1 90 ? -8.459 -1.553 -8.784 1.00 95.31 90 ASP A N 1
ATOM 684 C CA . ASP A 1 90 ? -9.131 -0.741 -9.819 1.00 95.31 90 ASP A CA 1
ATOM 685 C C . ASP A 1 90 ? -9.922 0.447 -9.272 1.00 95.31 90 ASP A C 1
ATOM 687 O O . ASP A 1 90 ? -10.135 1.439 -9.968 1.00 95.31 90 ASP A O 1
ATOM 691 N N . LYS A 1 91 ? -10.425 0.322 -8.042 1.00 95.12 91 LYS A N 1
ATOM 692 C CA . LYS A 1 91 ? -11.335 1.302 -7.427 1.00 95.12 91 LYS A CA 1
ATOM 693 C C . LYS A 1 91 ? -10.840 1.775 -6.074 1.00 95.12 91 LYS A C 1
ATOM 695 O O . LYS A 1 91 ? -10.936 2.961 -5.785 1.00 95.12 91 LYS A O 1
ATOM 700 N N . SER A 1 92 ? -10.223 0.888 -5.309 1.00 97.88 92 SER A N 1
ATOM 701 C CA . SER A 1 92 ? -9.693 1.159 -3.979 1.00 97.88 92 SER A CA 1
ATOM 702 C C . SER A 1 92 ? -8.221 0.766 -3.866 1.00 97.88 92 SER A C 1
ATOM 704 O O . SER A 1 92 ? -7.641 0.174 -4.783 1.00 97.88 92 SER A O 1
ATOM 706 N N . VAL A 1 93 ? -7.618 1.124 -2.740 1.00 98.69 93 VAL A N 1
ATOM 707 C CA . VAL A 1 93 ? -6.295 0.670 -2.316 1.00 98.69 93 VAL A CA 1
ATOM 708 C C . VAL A 1 93 ? -6.455 -0.009 -0.964 1.00 98.69 93 VAL A C 1
ATOM 710 O O . VAL A 1 93 ? -7.050 0.562 -0.052 1.00 98.69 93 VAL A O 1
ATOM 713 N N . LEU A 1 94 ? -5.941 -1.229 -0.852 1.00 98.62 94 LEU A N 1
ATOM 714 C CA . LEU A 1 94 ? -5.937 -1.982 0.394 1.00 98.62 94 LEU A CA 1
ATOM 715 C C . LEU A 1 94 ? -4.575 -1.818 1.065 1.00 98.62 94 LEU A C 1
ATOM 717 O O . LEU A 1 94 ? -3.600 -2.403 0.604 1.00 98.62 94 LEU A O 1
ATOM 721 N N . VAL A 1 95 ? -4.508 -1.038 2.139 1.00 98.44 95 VAL A N 1
ATOM 722 C CA . VAL A 1 95 ? -3.326 -0.977 3.008 1.00 98.44 95 VAL A CA 1
ATOM 723 C C . VAL A 1 95 ? -3.339 -2.217 3.894 1.00 98.44 95 VAL A C 1
ATOM 725 O O . VAL A 1 95 ? -4.324 -2.467 4.590 1.00 98.44 95 VAL A O 1
ATOM 728 N N . LEU A 1 96 ? -2.274 -3.011 3.823 1.00 97.38 96 LEU A N 1
ATOM 729 C CA . LEU A 1 96 ? -2.140 -4.249 4.582 1.00 97.38 96 LEU A CA 1
ATOM 730 C C . LEU A 1 96 ? -1.801 -3.951 6.050 1.00 97.38 96 LEU A C 1
ATOM 732 O O . LEU A 1 96 ? -1.290 -2.865 6.351 1.00 97.38 96 LEU A O 1
ATOM 736 N N . PRO A 1 97 ? -2.071 -4.901 6.962 1.00 95.25 97 PRO A N 1
ATOM 737 C CA . PRO A 1 97 ? -1.667 -4.747 8.350 1.00 95.25 97 PRO A CA 1
ATOM 738 C C . PRO A 1 97 ? -0.142 -4.635 8.472 1.00 95.25 97 PRO A C 1
ATOM 740 O O . PRO A 1 97 ? 0.602 -5.120 7.618 1.00 95.25 97 PRO A O 1
ATOM 743 N N . ASP A 1 98 ? 0.327 -3.969 9.525 1.00 93.25 98 ASP A N 1
ATOM 744 C CA . ASP A 1 98 ? 1.754 -3.722 9.757 1.00 93.25 98 ASP A CA 1
ATOM 745 C C . ASP A 1 98 ? 2.209 -4.032 11.190 1.00 93.25 98 ASP A C 1
ATOM 747 O O . ASP A 1 98 ? 3.363 -3.803 11.543 1.00 93.25 98 ASP A O 1
ATOM 751 N N . TYR A 1 99 ? 1.333 -4.560 12.047 1.00 90.69 99 TYR A N 1
ATOM 752 C CA . TYR A 1 99 ? 1.629 -4.752 13.472 1.00 90.69 99 TYR A CA 1
ATOM 753 C C . TYR A 1 99 ? 2.658 -5.858 13.768 1.00 90.69 99 TYR A C 1
ATOM 755 O O . TYR A 1 99 ? 3.131 -5.948 14.902 1.00 90.69 99 TYR A O 1
ATOM 763 N N . LEU A 1 100 ? 3.027 -6.662 12.765 1.00 90.31 100 LEU A N 1
ATOM 764 C CA . LEU A 1 100 ? 4.152 -7.608 12.812 1.00 90.31 100 LEU A CA 1
ATOM 765 C C . LEU A 1 100 ? 5.373 -7.136 12.003 1.00 90.31 100 LEU A C 1
ATOM 767 O O . LEU A 1 100 ? 6.399 -7.810 12.025 1.00 90.31 100 LEU A O 1
ATOM 771 N N . ASN A 1 101 ? 5.280 -5.997 11.312 1.00 90.12 101 ASN A N 1
ATOM 772 C CA . ASN A 1 101 ? 6.341 -5.507 10.435 1.00 90.12 101 ASN A CA 1
ATOM 773 C C . ASN A 1 101 ? 7.450 -4.840 11.253 1.00 90.12 101 ASN A C 1
ATOM 775 O O . ASN A 1 101 ? 7.236 -4.357 12.373 1.00 90.12 101 ASN A O 1
ATOM 779 N N . THR A 1 102 ? 8.635 -4.764 10.657 1.00 84.94 102 THR A N 1
ATOM 780 C CA . THR A 1 102 ? 9.800 -4.069 11.220 1.00 84.94 102 THR A CA 1
ATOM 781 C C . THR A 1 102 ? 10.323 -3.009 10.246 1.00 84.94 102 THR A C 1
ATOM 783 O O . THR A 1 102 ? 9.711 -2.751 9.209 1.00 84.94 102 THR A O 1
ATOM 786 N N . GLU A 1 103 ? 11.438 -2.361 10.588 1.00 78.62 103 GLU A N 1
ATOM 787 C CA . GLU A 1 103 ? 12.092 -1.359 9.733 1.00 78.62 103 GLU A CA 1
ATOM 788 C C . GLU A 1 103 ? 12.750 -1.937 8.478 1.00 78.62 103 GLU A C 1
ATOM 790 O O . GLU A 1 103 ? 13.035 -1.192 7.547 1.00 78.62 103 GLU A O 1
ATOM 795 N N . SER A 1 104 ? 13.012 -3.245 8.462 1.00 73.50 104 SER A N 1
ATOM 796 C CA . SER A 1 104 ? 13.700 -3.945 7.373 1.00 73.50 104 SER A CA 1
ATOM 797 C C . SER A 1 104 ? 12.896 -5.118 6.809 1.00 73.50 104 SER A C 1
ATOM 799 O O . SER A 1 104 ? 13.338 -5.767 5.860 1.00 73.50 104 SER A O 1
ATOM 801 N N . GLU A 1 105 ? 11.726 -5.397 7.389 1.00 77.06 105 GLU A N 1
ATOM 802 C CA . GLU A 1 105 ? 10.846 -6.495 6.999 1.00 77.06 105 GLU A CA 1
ATOM 803 C C . GLU A 1 105 ? 9.401 -5.991 6.906 1.00 77.06 105 GLU A C 1
ATOM 805 O O . GLU A 1 105 ? 8.635 -6.013 7.876 1.00 77.06 105 GLU A O 1
ATOM 810 N N . GLY A 1 106 ? 9.039 -5.511 5.716 1.00 76.25 106 GLY A N 1
ATOM 811 C CA . GLY A 1 106 ? 7.663 -5.232 5.333 1.00 76.25 106 GLY A CA 1
ATOM 812 C C . GLY A 1 106 ? 6.895 -6.502 4.965 1.00 76.25 106 GLY A C 1
ATOM 813 O O . GLY A 1 106 ? 7.347 -7.337 4.180 1.00 76.25 106 GLY A O 1
ATOM 814 N N . SER A 1 107 ? 5.687 -6.628 5.505 1.00 80.81 107 SER A N 1
ATOM 815 C CA . SER A 1 107 ? 4.783 -7.726 5.189 1.00 80.81 107 SER A CA 1
ATOM 816 C C . SER A 1 107 ? 4.216 -7.649 3.770 1.00 80.81 107 SER A C 1
ATOM 818 O O . SER A 1 107 ? 3.832 -6.585 3.272 1.00 80.81 107 SER A O 1
ATOM 820 N N . ILE A 1 108 ? 4.034 -8.817 3.151 1.00 87.19 108 ILE A N 1
ATOM 821 C CA . ILE A 1 108 ? 3.202 -8.980 1.948 1.00 87.19 108 ILE A CA 1
ATOM 822 C C . ILE A 1 108 ? 1.777 -9.461 2.271 1.00 87.19 108 ILE A C 1
ATOM 824 O O . ILE A 1 108 ? 1.003 -9.759 1.363 1.00 87.19 108 ILE A O 1
ATOM 828 N N . GLY A 1 109 ? 1.423 -9.572 3.549 1.00 88.94 109 GLY A N 1
ATOM 829 C CA . GLY A 1 109 ? 0.104 -9.947 4.049 1.00 88.94 109 GLY A CA 1
ATOM 830 C C . GLY A 1 109 ? -0.041 -11.406 4.494 1.00 88.94 109 GLY A C 1
ATOM 831 O O . GLY A 1 109 ? -1.042 -11.758 5.112 1.00 88.94 109 GLY A O 1
ATOM 832 N N . THR A 1 110 ? 0.909 -12.285 4.178 1.00 90.62 110 THR A N 1
ATOM 833 C CA . THR A 1 110 ? 0.749 -13.742 4.352 1.00 90.62 110 THR A CA 1
ATOM 834 C C . THR A 1 110 ? 0.576 -14.188 5.803 1.00 90.62 110 THR A C 1
ATOM 836 O O . THR A 1 110 ? -0.243 -15.051 6.103 1.00 90.62 110 THR A O 1
ATOM 839 N N . GLU A 1 111 ? 1.298 -13.554 6.711 1.00 89.31 111 GLU A N 1
ATOM 840 C CA . GLU A 1 111 ? 1.238 -13.714 8.161 1.00 89.31 111 GLU A CA 1
ATOM 841 C C . GLU A 1 111 ? -0.080 -13.211 8.762 1.00 89.31 111 GLU A C 1
ATOM 843 O O . GLU A 1 111 ? -0.449 -13.625 9.856 1.00 89.31 111 GLU A O 1
ATOM 848 N N . PHE A 1 112 ? -0.826 -12.385 8.023 1.00 91.06 112 PHE A N 1
ATOM 849 C CA . PHE A 1 112 ? -2.163 -11.913 8.389 1.00 91.06 112 PHE A CA 1
ATOM 850 C C . PHE A 1 112 ? -3.276 -12.702 7.674 1.00 91.06 112 PHE A C 1
ATOM 852 O O . PHE A 1 112 ? -4.438 -12.303 7.680 1.00 91.06 112 PHE A O 1
ATOM 859 N N . GLY A 1 113 ? -2.936 -13.828 7.033 1.00 93.88 113 GLY A N 1
ATOM 860 C CA . GLY A 1 113 ? -3.889 -14.718 6.362 1.00 93.88 113 GLY A CA 1
ATOM 861 C C . GLY A 1 113 ? -4.203 -14.357 4.908 1.00 93.88 113 GLY A C 1
ATOM 862 O O . GLY A 1 113 ? -5.010 -15.039 4.272 1.00 93.88 113 GLY A O 1
ATOM 863 N N . TYR A 1 114 ? -3.566 -13.328 4.345 1.00 96.38 114 TYR A N 1
ATOM 864 C CA . TYR A 1 114 ? -3.687 -13.036 2.919 1.00 96.38 114 TYR A CA 1
ATOM 865 C C . TYR A 1 114 ? -2.931 -14.065 2.084 1.00 96.38 114 TYR A C 1
ATOM 867 O O . TYR A 1 114 ? -1.948 -14.668 2.507 1.00 96.38 114 TYR A O 1
ATOM 875 N N . SER A 1 115 ? -3.366 -14.254 0.845 1.00 96.50 115 SER A N 1
ATOM 876 C CA . SER A 1 115 ? -2.624 -15.068 -0.118 1.00 96.50 115 SER A CA 1
ATOM 877 C C . SER A 1 115 ? -2.706 -14.463 -1.510 1.00 96.50 115 SER A C 1
ATOM 879 O O . SER A 1 115 ? -3.392 -13.467 -1.724 1.00 96.50 115 SER A O 1
ATOM 881 N N . TYR A 1 116 ? -1.991 -15.041 -2.471 1.00 96.50 116 TYR A N 1
ATOM 882 C CA . TYR A 1 116 ? -1.965 -14.546 -3.843 1.00 96.50 116 TYR A CA 1
ATOM 883 C C . TYR A 1 116 ? -2.269 -15.674 -4.817 1.00 96.50 116 TYR A C 1
ATOM 885 O O . TYR A 1 116 ? -1.729 -16.775 -4.717 1.00 96.50 116 TYR A O 1
ATOM 893 N N . LYS A 1 117 ? -3.130 -15.391 -5.794 1.00 94.88 117 LYS A N 1
ATOM 894 C CA . LYS A 1 117 ? -3.501 -16.323 -6.859 1.00 94.88 117 LYS A CA 1
ATOM 895 C C . LYS A 1 117 ? -3.552 -15.582 -8.182 1.00 94.88 117 LYS A C 1
ATOM 897 O O . LYS A 1 117 ? -4.240 -14.571 -8.311 1.00 94.88 117 LYS A O 1
ATOM 902 N N . ASN A 1 118 ? -2.837 -16.096 -9.181 1.00 94.12 118 ASN A N 1
ATOM 903 C CA . ASN A 1 118 ? -2.794 -15.524 -10.531 1.00 94.12 118 ASN A CA 1
ATOM 904 C C . ASN A 1 118 ? -2.443 -14.023 -10.544 1.00 94.12 118 ASN A C 1
ATOM 906 O O . ASN A 1 118 ? -3.026 -13.244 -11.299 1.00 94.12 118 ASN A O 1
ATOM 910 N N . GLY A 1 119 ? -1.516 -13.608 -9.678 1.00 96.00 119 GLY A N 1
ATOM 911 C CA . GLY A 1 119 ? -1.091 -12.215 -9.583 1.00 96.00 119 GLY A CA 1
ATOM 912 C C . GLY A 1 119 ? -2.043 -11.295 -8.824 1.00 96.00 119 GLY A C 1
ATOM 913 O O . GLY A 1 119 ? -1.908 -10.083 -8.953 1.00 96.00 119 GLY A O 1
ATOM 914 N N . ASN A 1 120 ? -3.037 -11.827 -8.115 1.00 97.94 120 ASN A N 1
ATOM 915 C CA . ASN A 1 120 ? -4.037 -11.048 -7.389 1.00 97.94 120 ASN A CA 1
ATOM 916 C C . ASN A 1 120 ? -4.136 -11.508 -5.940 1.00 97.94 120 ASN A C 1
ATOM 918 O O . ASN A 1 120 ? -4.096 -12.712 -5.671 1.00 97.94 120 ASN A O 1
ATOM 922 N N . LEU A 1 121 ? -4.312 -10.552 -5.035 1.00 97.88 121 LEU A N 1
ATOM 923 C CA . LEU A 1 121 ? -4.485 -10.821 -3.614 1.00 97.88 121 LEU A CA 1
ATOM 924 C C . LEU A 1 121 ? -5.834 -11.513 -3.355 1.00 97.88 121 LEU A C 1
ATOM 926 O O . LEU A 1 121 ? -6.859 -11.145 -3.923 1.00 97.88 121 LEU A O 1
ATOM 930 N N . GLN A 1 122 ? -5.830 -12.531 -2.506 1.00 98.00 122 GLN A N 1
ATOM 931 C CA . GLN A 1 122 ? -7.011 -13.146 -1.912 1.00 98.00 122 GLN A CA 1
ATOM 932 C C . GLN A 1 122 ? -7.206 -12.523 -0.536 1.00 98.00 122 GLN A C 1
ATOM 934 O O . GLN A 1 122 ? -6.331 -12.633 0.325 1.00 98.00 122 GLN A O 1
ATOM 939 N N . ASP A 1 123 ? -8.330 -11.841 -0.360 1.00 96.50 123 ASP A N 1
ATOM 940 C CA . ASP A 1 123 ? -8.660 -11.124 0.863 1.00 96.50 123 ASP A CA 1
ATOM 941 C C . ASP A 1 123 ? -9.361 -12.073 1.849 1.00 96.50 123 ASP A C 1
ATOM 943 O O . ASP A 1 123 ? -10.476 -12.522 1.558 1.00 96.50 123 ASP A O 1
ATOM 947 N N . PRO A 1 124 ? -8.751 -12.389 3.005 1.00 95.19 124 PRO A N 1
ATOM 948 C CA . PRO A 1 124 ? -9.313 -13.338 3.960 1.00 95.19 124 PRO A CA 1
ATOM 949 C C . PRO A 1 124 ? -10.585 -12.806 4.627 1.00 95.19 124 PRO A C 1
ATOM 951 O O . PRO A 1 124 ? -11.404 -13.599 5.082 1.00 95.19 124 PRO A O 1
ATOM 954 N N . ILE A 1 125 ? -10.783 -11.484 4.658 1.00 93.62 125 ILE A N 1
ATOM 955 C CA . ILE A 1 125 ? -11.944 -10.856 5.301 1.00 93.62 125 ILE A CA 1
ATOM 956 C C . ILE A 1 125 ? -13.197 -11.001 4.446 1.00 93.62 125 ILE A C 1
ATOM 958 O O . ILE A 1 125 ? -14.277 -11.286 4.955 1.00 93.62 125 ILE A O 1
ATOM 962 N N . THR A 1 126 ? -13.070 -10.821 3.131 1.00 93.56 126 THR A N 1
ATOM 963 C CA . THR A 1 126 ? -14.215 -10.920 2.215 1.00 93.56 126 THR A CA 1
ATOM 964 C C . THR A 1 126 ? -14.323 -12.278 1.525 1.00 93.56 126 THR A C 1
ATOM 966 O O . THR A 1 126 ? -15.344 -12.556 0.893 1.00 93.56 126 THR A O 1
ATOM 969 N N . GLY A 1 127 ? -13.272 -13.103 1.586 1.00 93.44 127 GLY A N 1
ATOM 970 C CA . GLY A 1 127 ? -13.139 -14.342 0.815 1.00 93.44 127 GLY A CA 1
ATOM 971 C C . GLY A 1 127 ? -13.030 -14.113 -0.697 1.00 93.44 127 GLY A C 1
ATOM 972 O O . GLY A 1 127 ? -13.140 -15.060 -1.477 1.00 93.44 127 GLY A O 1
ATOM 973 N N . LYS A 1 128 ? -12.865 -12.858 -1.136 1.00 94.19 128 LYS A N 1
ATOM 974 C CA . LYS A 1 128 ? -12.845 -12.475 -2.549 1.00 94.19 128 LYS A CA 1
ATOM 975 C C . LYS A 1 128 ? -11.432 -12.165 -3.009 1.00 94.19 128 LYS A C 1
ATOM 977 O O . LYS A 1 128 ? -10.571 -11.715 -2.259 1.00 94.19 128 LYS A O 1
ATOM 982 N N . GLN A 1 129 ? -11.229 -12.346 -4.305 1.00 95.81 129 GLN A N 1
ATOM 983 C CA . GLN A 1 129 ? -10.027 -11.882 -4.967 1.00 95.81 129 GLN A CA 1
ATOM 984 C C . GLN A 1 129 ? -10.095 -10.365 -5.163 1.00 95.81 129 GLN A C 1
ATOM 986 O O . GLN A 1 129 ? -11.033 -9.844 -5.770 1.00 95.81 129 GLN A O 1
ATOM 991 N N . PHE A 1 130 ? -9.077 -9.667 -4.681 1.00 96.38 130 PHE A N 1
ATOM 992 C CA . PHE A 1 130 ? -8.850 -8.257 -4.938 1.00 96.38 130 PHE A CA 1
ATOM 993 C C . PHE A 1 130 ? -8.084 -8.121 -6.255 1.00 96.38 130 PHE A C 1
ATOM 995 O O . PHE A 1 130 ? -6.977 -8.645 -6.385 1.00 96.38 130 PHE A O 1
ATOM 1002 N N . ASN A 1 131 ? -8.675 -7.468 -7.262 1.00 95.81 131 ASN A N 1
ATOM 1003 C CA . ASN A 1 131 ? -7.977 -7.271 -8.531 1.00 95.81 131 ASN A CA 1
ATOM 1004 C C . ASN A 1 131 ? -6.787 -6.337 -8.310 1.00 95.81 131 ASN A C 1
ATOM 1006 O O . ASN A 1 131 ? -6.965 -5.163 -7.997 1.00 95.81 131 ASN A O 1
ATOM 1010 N N . THR A 1 132 ? -5.583 -6.874 -8.451 1.00 97.81 132 THR A N 1
ATOM 1011 C CA . THR A 1 132 ? -4.340 -6.169 -8.164 1.00 97.81 132 THR A CA 1
ATOM 1012 C C . THR A 1 132 ? -3.803 -5.554 -9.447 1.00 97.81 132 THR A C 1
ATOM 1014 O O . THR A 1 132 ? -3.547 -6.265 -10.415 1.00 97.81 132 THR A O 1
ATOM 1017 N N . LEU A 1 133 ? -3.581 -4.248 -9.462 1.00 98.19 133 LEU A N 1
ATOM 1018 C CA . LEU A 1 133 ? -2.872 -3.548 -10.536 1.00 98.19 133 LEU A CA 1
ATOM 1019 C C . LEU A 1 133 ? -1.378 -3.426 -10.241 1.00 98.19 133 LEU A C 1
ATOM 1021 O O . LEU A 1 133 ? -0.576 -3.412 -11.166 1.00 98.19 133 LEU A O 1
ATOM 1025 N N . GLY A 1 134 ? -1.017 -3.400 -8.962 1.00 98.19 134 GLY A N 1
ATOM 1026 C CA . GLY A 1 134 ? 0.347 -3.335 -8.456 1.00 98.19 134 GLY A CA 1
ATOM 1027 C C . GLY A 1 134 ? 0.337 -3.229 -6.936 1.00 98.19 134 GLY A C 1
ATOM 1028 O O . GLY A 1 134 ? -0.715 -3.369 -6.303 1.00 98.19 134 GLY A O 1
ATOM 1029 N N . SER A 1 135 ? 1.490 -2.949 -6.352 1.00 98.38 135 SER A N 1
ATOM 1030 C CA . SER A 1 135 ? 1.625 -2.653 -4.926 1.00 98.38 135 SER A CA 1
ATOM 1031 C C . SER A 1 135 ? 2.469 -1.412 -4.701 1.00 98.38 135 SER A C 1
ATOM 1033 O O . SER A 1 135 ? 3.160 -0.950 -5.609 1.00 98.38 135 SER A O 1
ATOM 1035 N N . ILE A 1 136 ? 2.433 -0.898 -3.481 1.00 98.06 136 ILE A N 1
ATOM 1036 C CA . ILE A 1 136 ? 3.302 0.179 -3.039 1.00 98.06 136 ILE A CA 1
ATOM 1037 C C . ILE A 1 136 ? 3.645 0.021 -1.563 1.00 98.06 136 ILE A C 1
ATOM 1039 O O . ILE A 1 136 ? 2.762 -0.212 -0.740 1.00 98.06 136 ILE A O 1
ATOM 1043 N N . HIS A 1 137 ? 4.910 0.221 -1.228 1.00 95.62 137 HIS A N 1
ATOM 1044 C CA . HIS A 1 137 ? 5.379 0.340 0.149 1.00 95.62 137 HIS A CA 1
ATOM 1045 C C . HIS A 1 137 ? 6.391 1.480 0.280 1.00 95.62 137 HIS A C 1
ATOM 1047 O O . HIS A 1 137 ? 6.712 2.158 -0.702 1.00 95.62 137 HIS A O 1
ATOM 1053 N N . ALA A 1 138 ? 6.838 1.746 1.504 1.00 92.94 138 ALA A N 1
ATOM 1054 C CA . ALA A 1 138 ? 7.786 2.814 1.802 1.00 92.94 138 ALA A CA 1
ATOM 1055 C C . ALA A 1 1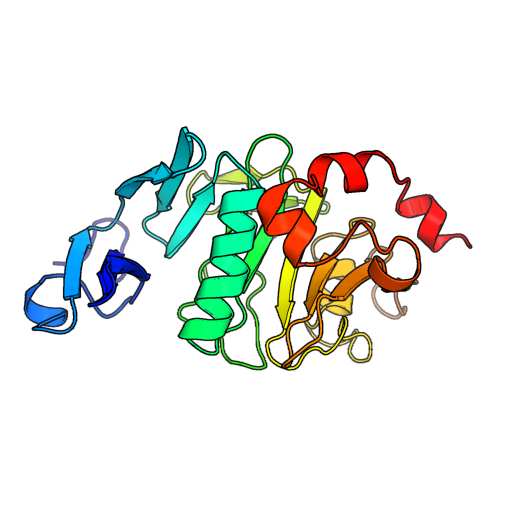38 ? 9.057 2.264 2.452 1.00 92.94 138 ALA A C 1
ATOM 1057 O O . ALA A 1 138 ? 8.972 1.522 3.425 1.00 92.94 138 ALA A O 1
ATOM 1058 N N . HIS A 1 139 ? 10.212 2.710 1.958 1.00 90.00 139 HIS A N 1
ATOM 1059 C CA . HIS A 1 139 ? 11.508 2.527 2.606 1.00 90.00 139 HIS A CA 1
ATOM 1060 C C . HIS A 1 139 ? 11.904 3.834 3.312 1.00 90.00 139 HIS A C 1
ATOM 1062 O O . HIS A 1 139 ? 12.146 4.864 2.669 1.00 90.00 139 HIS A O 1
ATOM 1068 N N . SER A 1 140 ? 11.997 3.797 4.643 1.00 84.06 140 SER A N 1
ATOM 1069 C CA . SER A 1 140 ? 12.379 4.947 5.486 1.00 84.06 140 SER A CA 1
ATOM 1070 C C . SER A 1 140 ? 13.862 5.331 5.374 1.00 84.06 140 SER A C 1
ATOM 1072 O O . SER A 1 140 ? 14.269 6.405 5.810 1.00 84.06 140 SER A O 1
ATOM 1074 N N . ASN A 1 141 ? 14.679 4.457 4.784 1.00 83.81 141 ASN A N 1
ATOM 1075 C CA . ASN A 1 141 ? 16.103 4.674 4.535 1.00 83.81 141 ASN A CA 1
ATOM 1076 C C . ASN A 1 141 ? 16.395 5.222 3.125 1.00 83.81 141 ASN A C 1
ATOM 1078 O O . ASN A 1 141 ? 17.551 5.263 2.721 1.00 83.81 141 ASN A O 1
ATOM 1082 N N . GLY A 1 142 ? 15.364 5.572 2.342 1.00 85.06 142 GLY A N 1
ATOM 1083 C CA . GLY A 1 142 ? 15.519 6.150 0.998 1.00 85.06 142 GLY A CA 1
ATOM 1084 C C . GLY A 1 142 ? 15.994 5.180 -0.090 1.00 85.06 142 GLY A C 1
ATOM 1085 O O . GLY A 1 142 ? 16.109 5.563 -1.258 1.00 85.06 142 GLY A O 1
ATOM 1086 N N . SER A 1 143 ? 16.247 3.916 0.244 1.00 89.00 143 SER A N 1
ATOM 1087 C CA . SER A 1 143 ? 16.695 2.923 -0.731 1.00 89.00 143 SER A CA 1
ATOM 1088 C C . SER A 1 143 ? 15.597 2.567 -1.736 1.00 89.00 143 SER A C 1
ATOM 1090 O O . SER A 1 143 ? 14.413 2.559 -1.411 1.00 89.00 143 SER A O 1
ATOM 1092 N N . GLY A 1 144 ? 15.993 2.268 -2.975 1.00 91.12 144 GLY A N 1
ATOM 1093 C CA . GLY A 1 144 ? 15.085 1.709 -3.979 1.00 91.12 144 GLY A CA 1
ATOM 1094 C C . GLY A 1 144 ? 14.737 0.239 -3.697 1.00 91.12 144 GLY A C 1
ATOM 1095 O O . GLY A 1 144 ? 15.114 -0.298 -2.655 1.00 91.12 144 GLY A O 1
ATOM 1096 N N . PRO A 1 145 ? 14.062 -0.446 -4.637 1.00 92.38 145 PRO A N 1
ATOM 1097 C CA . PRO A 1 145 ? 13.669 -1.835 -4.457 1.00 92.38 145 PRO A CA 1
ATOM 1098 C C . PRO A 1 145 ? 14.859 -2.764 -4.199 1.00 92.38 145 PRO A C 1
ATOM 1100 O O . PRO A 1 145 ? 15.908 -2.658 -4.838 1.00 92.38 145 PRO A O 1
ATOM 1103 N N . SER A 1 146 ? 14.659 -3.741 -3.328 1.00 88.38 146 SER A N 1
ATOM 1104 C CA . SER A 1 146 ? 15.545 -4.869 -3.075 1.00 88.38 146 SER A CA 1
ATOM 1105 C C . SER A 1 146 ? 15.402 -5.948 -4.164 1.00 88.38 146 SER A C 1
ATOM 1107 O O . SER A 1 146 ? 14.316 -6.446 -4.463 1.00 88.38 146 SER A O 1
ATOM 1109 N N . TYR A 1 147 ? 16.518 -6.339 -4.793 1.00 83.69 147 TYR A N 1
ATOM 1110 C CA . TYR A 1 147 ? 16.505 -7.283 -5.928 1.00 83.69 147 TYR A CA 1
ATOM 1111 C C . TYR A 1 147 ? 17.545 -8.407 -5.862 1.00 83.69 147 TYR A C 1
ATOM 1113 O O . TYR A 1 147 ? 17.690 -9.178 -6.808 1.00 83.69 147 TYR A O 1
ATOM 1121 N N . TYR A 1 148 ? 18.262 -8.540 -4.750 1.00 70.00 148 TYR A N 1
ATOM 1122 C CA . TYR A 1 148 ? 19.373 -9.488 -4.635 1.00 70.00 148 TYR A CA 1
ATOM 1123 C C . TYR A 1 148 ? 18.963 -10.889 -4.140 1.00 70.00 148 TYR A C 1
ATOM 1125 O O . TYR A 1 148 ? 19.771 -11.812 -4.188 1.00 70.00 148 TYR A O 1
ATOM 1133 N N . THR A 1 149 ? 17.717 -11.087 -3.689 1.00 60.19 149 THR A N 1
ATOM 1134 C CA . THR A 1 149 ? 17.273 -12.322 -3.012 1.00 60.19 149 THR A CA 1
ATOM 1135 C C . THR A 1 149 ? 16.005 -12.921 -3.633 1.00 60.19 149 THR A C 1
ATOM 1137 O O . THR A 1 149 ? 14.923 -12.911 -3.054 1.00 60.19 149 THR A O 1
ATOM 1140 N N . VAL A 1 150 ? 16.121 -13.548 -4.809 1.00 57.97 150 VAL A N 1
ATOM 1141 C CA . VAL A 1 150 ? 15.013 -14.349 -5.393 1.00 57.97 150 VAL A CA 1
ATOM 1142 C C . VAL A 1 150 ? 14.617 -15.559 -4.537 1.00 57.97 150 VAL A C 1
ATOM 1144 O O . VAL A 1 150 ? 13.484 -16.045 -4.620 1.00 57.97 150 VAL A O 1
ATOM 1147 N N . SER A 1 151 ? 15.523 -16.035 -3.680 1.00 56.75 151 SER A N 1
ATOM 1148 C CA . SER A 1 151 ? 15.246 -17.060 -2.669 1.00 56.75 151 SER A CA 1
ATOM 1149 C C . SER A 1 151 ? 14.353 -16.554 -1.528 1.00 56.75 151 SER A C 1
ATOM 1151 O O . SER A 1 151 ? 13.705 -17.373 -0.883 1.00 56.75 151 SER A O 1
ATOM 1153 N N . GLY A 1 152 ? 14.258 -15.235 -1.321 1.00 64.44 152 GLY A N 1
ATOM 1154 C CA . GLY A 1 152 ? 13.458 -14.603 -0.270 1.00 64.44 152 GLY A CA 1
ATOM 1155 C C . GLY A 1 152 ? 12.135 -14.002 -0.755 1.00 64.44 152 GLY A C 1
ATOM 1156 O O . GLY A 1 152 ? 11.679 -14.256 -1.879 1.00 64.44 152 GLY A O 1
ATOM 1157 N N . TRP A 1 153 ? 11.527 -13.211 0.132 1.00 73.81 153 TRP A N 1
ATOM 1158 C CA . TRP A 1 153 ? 10.300 -12.434 -0.084 1.00 73.81 153 TRP A CA 1
ATOM 1159 C C . TRP A 1 153 ? 10.541 -10.914 -0.149 1.00 73.81 153 TRP A C 1
ATOM 1161 O O . TRP A 1 153 ? 9.584 -10.158 -0.065 1.00 73.81 153 TRP A O 1
ATOM 1171 N N . GLY A 1 154 ? 11.789 -10.469 -0.367 1.00 85.44 154 GLY A N 1
ATOM 1172 C CA . GLY A 1 154 ? 12.073 -9.065 -0.711 1.00 85.44 154 GLY A CA 1
ATOM 1173 C C . GLY A 1 154 ? 11.387 -8.640 -2.018 1.00 85.44 154 GLY A C 1
ATOM 1174 O O . GLY A 1 154 ? 10.729 -9.456 -2.670 1.00 85.44 154 GLY A O 1
ATOM 1175 N N . ASP A 1 155 ? 11.567 -7.395 -2.456 1.00 92.19 155 ASP A N 1
ATOM 1176 C CA . ASP A 1 155 ? 10.710 -6.785 -3.490 1.00 92.19 155 ASP A CA 1
ATOM 1177 C C . ASP A 1 155 ? 10.682 -7.571 -4.804 1.00 92.19 155 ASP A C 1
ATOM 1179 O O . ASP A 1 155 ? 9.622 -7.763 -5.399 1.00 92.19 155 ASP A O 1
ATOM 1183 N N . LEU A 1 156 ? 11.825 -8.117 -5.236 1.00 93.31 156 LEU A N 1
ATOM 1184 C CA . LEU A 1 156 ? 11.883 -9.015 -6.395 1.00 93.31 156 LEU A CA 1
ATOM 1185 C C . LEU A 1 156 ? 11.140 -10.340 -6.164 1.00 93.31 156 LEU A C 1
ATOM 1187 O O . LEU A 1 156 ? 10.460 -10.838 -7.063 1.00 93.31 156 LEU A O 1
ATOM 1191 N N . GLY A 1 157 ? 11.267 -10.924 -4.974 1.00 92.25 157 GLY A N 1
ATOM 1192 C CA . GLY A 1 157 ? 10.535 -12.129 -4.592 1.00 92.25 157 GLY A CA 1
ATOM 1193 C C . GLY A 1 157 ? 9.029 -11.892 -4.638 1.00 92.25 157 GLY A C 1
ATOM 1194 O O . GLY A 1 157 ? 8.306 -12.673 -5.259 1.00 92.25 157 GLY A O 1
ATOM 1195 N N . PHE A 1 158 ? 8.568 -10.778 -4.071 1.00 93.50 158 PHE A N 1
ATOM 1196 C CA . PHE A 1 158 ? 7.169 -10.370 -4.117 1.00 93.50 158 PHE A CA 1
ATOM 1197 C C . PHE A 1 158 ? 6.687 -10.117 -5.553 1.00 93.50 158 PHE A C 1
ATOM 1199 O O . PHE A 1 158 ? 5.702 -10.722 -5.992 1.00 93.50 158 PHE A O 1
ATOM 1206 N N . ALA A 1 159 ? 7.435 -9.327 -6.328 1.00 95.69 159 ALA A N 1
ATOM 1207 C CA . ALA A 1 159 ? 7.133 -9.046 -7.728 1.00 95.69 159 ALA A CA 1
ATOM 1208 C C . ALA A 1 159 ? 7.034 -10.328 -8.567 1.00 95.69 159 ALA A C 1
ATOM 1210 O O . ALA A 1 159 ? 6.152 -10.435 -9.408 1.00 95.69 159 ALA A O 1
ATOM 1211 N N . ALA A 1 160 ? 7.907 -11.316 -8.353 1.00 94.81 160 ALA A N 1
ATOM 1212 C CA . ALA A 1 160 ? 7.947 -12.531 -9.169 1.00 94.81 160 ALA A CA 1
ATOM 1213 C C . ALA A 1 160 ? 6.964 -13.624 -8.714 1.00 94.81 160 ALA A C 1
ATOM 1215 O O . ALA A 1 160 ? 6.472 -14.391 -9.549 1.00 94.81 160 ALA A O 1
ATOM 1216 N N . LYS A 1 161 ? 6.711 -13.743 -7.403 1.00 93.00 161 LYS A N 1
ATOM 1217 C CA . LYS A 1 161 ? 5.932 -14.848 -6.813 1.00 93.00 161 LYS A CA 1
ATOM 1218 C C . LYS A 1 161 ? 4.481 -14.467 -6.530 1.00 93.00 161 LYS A C 1
ATOM 1220 O O . LYS A 1 161 ? 3.598 -15.292 -6.751 1.00 93.00 161 LYS A O 1
ATOM 1225 N N . ALA A 1 162 ? 4.220 -13.244 -6.069 1.00 94.88 162 ALA A N 1
ATOM 1226 C CA . ALA A 1 162 ? 2.881 -12.821 -5.666 1.00 94.88 162 ALA A CA 1
ATOM 1227 C C . ALA A 1 162 ? 2.139 -12.086 -6.784 1.00 94.88 162 ALA A C 1
ATOM 1229 O O . ALA A 1 162 ? 1.002 -12.444 -7.096 1.00 94.88 162 ALA A O 1
ATOM 1230 N N . ILE A 1 163 ? 2.783 -11.092 -7.409 1.00 96.81 163 ILE A N 1
ATOM 1231 C CA . ILE A 1 163 ? 2.156 -10.212 -8.410 1.00 96.81 163 ILE A CA 1
ATOM 1232 C C . ILE A 1 163 ? 2.945 -10.122 -9.734 1.00 96.81 163 ILE A C 1
ATOM 1234 O O . ILE A 1 163 ? 3.239 -9.028 -10.214 1.00 96.81 163 ILE A O 1
ATOM 1238 N N . PRO A 1 164 ? 3.265 -11.255 -10.392 1.00 96.31 164 PRO A N 1
ATOM 1239 C CA . PRO A 1 164 ? 4.105 -11.250 -11.584 1.00 96.31 164 PRO A CA 1
ATOM 1240 C C . PRO A 1 164 ? 3.537 -10.441 -12.746 1.00 96.31 164 PRO A C 1
ATOM 1242 O O . PRO A 1 164 ? 2.355 -10.520 -13.091 1.00 96.31 164 PRO A O 1
ATOM 1245 N N . ASN A 1 165 ? 4.445 -9.750 -13.433 1.00 96.81 165 ASN A N 1
ATOM 1246 C CA . ASN A 1 165 ? 4.201 -8.782 -14.500 1.00 96.81 165 ASN A CA 1
ATOM 1247 C C . ASN A 1 165 ? 3.388 -7.556 -14.063 1.00 96.81 165 ASN A C 1
ATOM 1249 O O . ASN A 1 165 ? 2.742 -6.931 -14.906 1.00 96.81 165 ASN A O 1
ATOM 1253 N N . LYS A 1 166 ? 3.400 -7.228 -12.769 1.00 97.75 166 LYS A N 1
ATOM 1254 C CA . LYS A 1 166 ? 2.794 -6.020 -12.209 1.00 97.75 166 LYS A CA 1
ATOM 1255 C C . LYS A 1 166 ? 3.858 -5.228 -11.441 1.00 97.75 166 LYS A C 1
ATOM 1257 O O . LYS A 1 166 ? 4.832 -5.827 -10.978 1.00 97.75 166 LYS A O 1
ATOM 1262 N N . PRO A 1 167 ? 3.718 -3.900 -11.355 1.00 97.94 167 PRO A N 1
ATOM 1263 C CA . PRO A 1 167 ? 4.672 -3.059 -10.651 1.00 97.94 167 PRO A CA 1
ATOM 1264 C C . PRO A 1 167 ? 4.563 -3.216 -9.129 1.00 97.94 167 PRO A C 1
ATOM 1266 O O . PRO A 1 167 ? 3.464 -3.205 -8.571 1.00 97.94 167 PRO A O 1
ATOM 1269 N N . VAL A 1 168 ? 5.719 -3.298 -8.474 1.00 97.81 168 VAL A N 1
ATOM 1270 C CA . VAL A 1 168 ? 5.912 -3.047 -7.040 1.00 97.81 168 VAL A CA 1
ATOM 1271 C C . VAL A 1 168 ? 6.597 -1.689 -6.921 1.00 97.81 168 VAL A C 1
ATOM 1273 O O . VAL A 1 168 ? 7.763 -1.550 -7.298 1.00 97.81 168 VAL A O 1
ATOM 1276 N N . PHE A 1 169 ? 5.861 -0.675 -6.474 1.00 98.00 169 PHE A N 1
ATOM 1277 C CA . PHE A 1 169 ? 6.377 0.676 -6.272 1.00 98.00 169 PHE A CA 1
ATOM 1278 C C . PHE A 1 169 ? 7.004 0.823 -4.886 1.00 98.00 169 PHE A C 1
ATOM 1280 O O . PHE A 1 169 ? 6.477 0.310 -3.904 1.00 98.00 169 PHE A O 1
ATOM 1287 N N . VAL A 1 170 ? 8.091 1.582 -4.805 1.00 96.25 170 VAL A N 1
ATOM 1288 C CA . VAL A 1 170 ? 8.781 1.895 -3.552 1.00 96.25 170 VAL A CA 1
ATOM 1289 C C . VAL A 1 170 ? 8.857 3.401 -3.415 1.00 96.25 170 VAL A C 1
ATOM 1291 O O . VAL A 1 170 ? 9.494 4.070 -4.234 1.00 96.25 170 VAL A O 1
ATOM 1294 N N . MET A 1 171 ? 8.197 3.931 -2.388 1.00 95.88 171 MET A N 1
ATOM 1295 C CA . MET A 1 171 ? 8.403 5.308 -1.960 1.00 95.88 171 MET A CA 1
ATOM 1296 C C . MET A 1 171 ? 9.691 5.391 -1.153 1.00 95.88 171 MET A C 1
ATOM 1298 O O . MET A 1 171 ? 9.851 4.710 -0.141 1.00 95.88 171 MET A O 1
ATOM 1302 N N . GLN A 1 172 ? 10.592 6.252 -1.596 1.00 91.44 172 GLN A N 1
ATOM 1303 C CA . GLN A 1 172 ? 11.914 6.422 -1.021 1.00 91.44 172 GLN A CA 1
ATOM 1304 C C . GLN A 1 172 ? 11.919 7.724 -0.238 1.00 91.44 172 GLN A C 1
ATOM 1306 O O . GLN A 1 172 ? 11.764 8.789 -0.835 1.00 91.44 172 GLN A O 1
ATOM 1311 N N . ASN A 1 173 ? 12.079 7.641 1.082 1.00 72.69 173 ASN A N 1
ATOM 1312 C CA . ASN A 1 173 ? 12.124 8.830 1.924 1.00 72.69 173 ASN A CA 1
ATOM 1313 C C . ASN A 1 173 ? 13.220 8.711 2.985 1.00 72.69 173 ASN A C 1
ATOM 1315 O O . ASN A 1 173 ? 12.963 8.320 4.117 1.00 72.69 173 ASN A O 1
ATOM 1319 N N . GLU A 1 174 ? 14.443 9.066 2.597 1.00 71.25 174 GLU A N 1
ATOM 1320 C CA . GLU A 1 174 ? 15.500 9.507 3.513 1.00 71.25 174 GLU A CA 1
ATOM 1321 C C . GLU A 1 174 ? 15.584 11.033 3.411 1.00 71.25 174 GLU A C 1
ATOM 1323 O O . GLU A 1 174 ? 15.299 11.571 2.346 1.00 71.25 174 GLU A O 1
ATOM 1328 N N . LYS A 1 175 ? 15.954 11.747 4.485 1.00 59.09 175 LYS A N 1
ATOM 1329 C CA . LYS A 1 175 ? 16.014 13.226 4.546 1.00 59.09 175 LYS A CA 1
ATOM 1330 C C . LYS A 1 175 ? 16.430 13.877 3.208 1.00 59.09 175 LYS A C 1
ATOM 1332 O O . LYS A 1 175 ? 17.613 13.946 2.892 1.00 59.09 175 LYS A O 1
ATOM 1337 N N . GLY A 1 176 ? 15.452 14.415 2.471 1.00 61.12 176 GLY A N 1
ATOM 1338 C CA . GLY A 1 176 ? 15.657 15.140 1.207 1.00 61.12 176 GLY A CA 1
ATOM 1339 C C . GLY A 1 176 ? 15.454 14.330 -0.082 1.00 61.12 176 GLY A C 1
ATOM 1340 O O . GLY A 1 176 ? 15.539 14.910 -1.162 1.00 61.12 176 GLY A O 1
ATOM 1341 N N . VAL A 1 177 ? 15.161 13.032 0.006 1.00 74.62 177 VAL A N 1
ATOM 1342 C CA . VAL A 1 177 ? 14.821 12.166 -1.129 1.00 74.62 177 VAL A CA 1
ATOM 1343 C C . VAL A 1 177 ? 13.303 12.123 -1.283 1.00 74.62 177 VAL A C 1
ATOM 1345 O O . VAL A 1 177 ? 12.592 11.660 -0.398 1.00 74.62 177 VAL A O 1
ATOM 1348 N N . ASP A 1 178 ? 12.817 12.607 -2.424 1.00 87.38 178 ASP A N 1
ATOM 1349 C CA . ASP A 1 178 ? 11.429 12.465 -2.872 1.00 87.38 178 ASP A CA 1
ATOM 1350 C C . ASP A 1 178 ? 11.392 11.479 -4.051 1.00 87.38 178 ASP A C 1
ATOM 1352 O O . ASP A 1 178 ? 11.152 11.829 -5.209 1.00 87.38 178 ASP A O 1
ATOM 1356 N N . GLY A 1 179 ? 11.791 10.237 -3.776 1.00 94.12 179 GLY A N 1
ATOM 1357 C CA . GLY A 1 179 ? 12.029 9.223 -4.800 1.00 94.12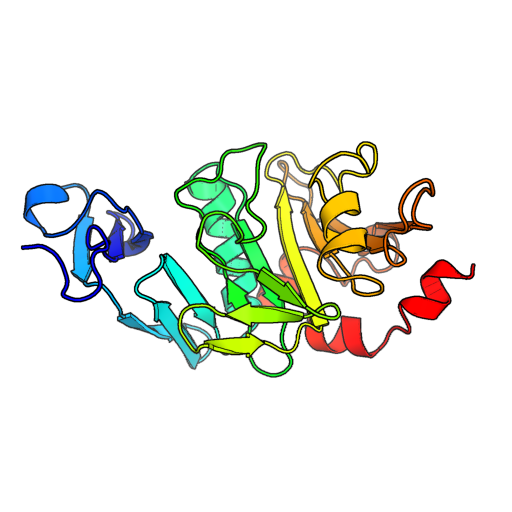 179 GLY A CA 1
ATOM 1358 C C . GLY A 1 179 ? 10.851 8.271 -4.950 1.00 94.12 179 GLY A C 1
ATOM 1359 O O . GLY A 1 179 ? 10.261 7.823 -3.967 1.00 94.12 179 GLY A O 1
ATOM 1360 N N . LEU A 1 180 ? 10.529 7.926 -6.190 1.00 96.88 180 LEU A N 1
ATOM 1361 C CA . LEU A 1 180 ? 9.664 6.810 -6.519 1.00 96.88 180 LEU A CA 1
ATOM 1362 C C . LEU A 1 180 ? 10.421 5.885 -7.460 1.00 96.88 180 LEU A C 1
ATOM 1364 O O . LEU A 1 180 ? 10.803 6.270 -8.565 1.00 96.88 180 LEU A O 1
ATOM 1368 N N . SER A 1 181 ? 10.573 4.640 -7.041 1.00 97.00 181 SER A N 1
ATOM 1369 C CA . SER A 1 181 ? 11.135 3.580 -7.867 1.00 97.00 181 SER A CA 1
ATOM 1370 C C . SER A 1 181 ? 10.124 2.460 -8.051 1.00 97.00 181 SER A C 1
ATOM 1372 O O . SER A 1 181 ? 9.138 2.351 -7.323 1.00 97.00 181 SER A O 1
ATOM 1374 N N . VAL A 1 182 ? 10.359 1.609 -9.042 1.00 97.75 182 VAL A N 1
ATOM 1375 C CA . VAL A 1 182 ? 9.529 0.434 -9.300 1.00 97.75 182 VAL A CA 1
ATOM 1376 C C . VAL A 1 182 ? 10.393 -0.767 -9.634 1.00 97.75 182 VAL A C 1
ATOM 1378 O O . VAL A 1 182 ? 11.397 -0.649 -10.340 1.00 97.75 182 VAL A O 1
ATOM 1381 N N . ILE A 1 183 ? 9.970 -1.938 -9.171 1.00 96.81 183 ILE A N 1
ATOM 1382 C CA . ILE A 1 183 ? 10.439 -3.221 -9.678 1.00 96.81 183 ILE A CA 1
ATOM 1383 C C . ILE A 1 183 ? 9.281 -3.985 -10.313 1.00 96.81 183 ILE A C 1
ATOM 1385 O O . ILE A 1 183 ? 8.158 -4.005 -9.816 1.00 96.81 183 ILE A O 1
ATOM 1389 N N . VAL A 1 184 ? 9.556 -4.610 -11.451 1.00 97.31 184 VAL A N 1
ATOM 1390 C CA . VAL A 1 184 ? 8.640 -5.526 -12.130 1.00 97.31 184 VAL A CA 1
ATOM 1391 C C . VAL A 1 184 ? 9.397 -6.800 -12.460 1.00 97.31 184 VAL A C 1
ATOM 1393 O O . VAL A 1 184 ? 10.559 -6.748 -12.864 1.00 97.31 184 VAL A O 1
ATOM 1396 N N . ALA A 1 185 ? 8.742 -7.949 -12.312 1.00 96.12 185 ALA A N 1
ATOM 1397 C CA . ALA A 1 185 ? 9.349 -9.243 -12.582 1.00 96.12 185 ALA A CA 1
ATOM 1398 C C . ALA A 1 185 ? 8.406 -10.175 -13.343 1.00 96.12 185 ALA A C 1
ATOM 1400 O O . ALA A 1 185 ? 7.184 -10.123 -13.209 1.00 96.12 185 ALA A O 1
ATOM 1401 N N . SER A 1 186 ? 8.994 -11.043 -14.156 1.00 95.31 186 SER A N 1
ATOM 1402 C CA . SER A 1 186 ? 8.310 -12.186 -14.759 1.00 95.31 186 SER A CA 1
ATOM 1403 C C . SER A 1 186 ? 7.942 -13.229 -13.690 1.00 95.31 186 SER A C 1
ATOM 1405 O O . SER A 1 186 ? 8.542 -13.231 -12.611 1.00 95.31 186 SER A O 1
ATOM 1407 N N . PRO A 1 187 ? 6.975 -14.128 -13.965 1.00 94.38 187 PRO A N 1
ATOM 1408 C CA . PRO A 1 187 ? 6.619 -15.193 -13.035 1.00 94.38 187 PRO A CA 1
ATOM 1409 C C . PRO A 1 187 ? 7.831 -16.029 -12.633 1.00 94.38 187 PRO A C 1
ATOM 1411 O O . PRO A 1 187 ? 8.608 -16.461 -13.489 1.00 94.38 187 PRO A O 1
ATOM 1414 N N . HIS A 1 188 ? 7.965 -16.291 -11.335 1.00 91.00 188 HIS A N 1
ATOM 1415 C CA . HIS A 1 188 ? 8.974 -17.216 -10.844 1.00 91.00 188 HIS A CA 1
ATOM 1416 C C . HIS A 1 188 ? 8.707 -18.636 -11.365 1.00 91.00 188 HIS A C 1
ATOM 1418 O O . HIS A 1 188 ? 7.589 -19.146 -11.287 1.00 91.00 188 HIS A O 1
ATOM 1424 N N . VAL A 1 189 ? 9.757 -19.286 -11.867 1.00 88.88 189 VAL A N 1
ATOM 1425 C CA . VAL A 1 189 ? 9.751 -20.695 -12.270 1.00 88.88 189 VAL A CA 1
ATOM 1426 C C . VAL A 1 189 ? 10.855 -21.396 -11.493 1.00 88.88 189 VAL A C 1
ATOM 1428 O O . VAL A 1 189 ? 11.992 -20.924 -11.483 1.00 88.88 189 VAL A O 1
ATOM 1431 N N . ALA A 1 190 ? 10.532 -22.522 -10.855 1.00 86.12 190 ALA A N 1
ATOM 1432 C CA . ALA A 1 190 ? 11.496 -23.286 -10.069 1.00 86.12 190 ALA A CA 1
ATOM 1433 C C . ALA A 1 190 ? 12.762 -23.599 -10.890 1.00 86.12 190 ALA A C 1
ATOM 1435 O O . ALA A 1 190 ? 12.685 -24.020 -12.046 1.00 86.12 190 ALA A O 1
ATOM 1436 N N . GLY A 1 191 ? 13.932 -23.357 -10.293 1.00 83.56 191 GLY A N 1
ATOM 1437 C CA . GLY A 1 191 ? 15.231 -23.545 -10.949 1.00 83.56 191 GLY A CA 1
ATOM 1438 C C . GLY A 1 191 ? 15.616 -22.459 -11.962 1.00 83.56 191 GLY A C 1
ATOM 1439 O O . GLY A 1 191 ? 16.633 -22.608 -12.637 1.00 83.56 191 GLY A O 1
ATOM 1440 N N . LYS A 1 192 ? 14.841 -21.372 -12.091 1.00 85.31 192 LYS A N 1
ATOM 1441 C CA . LYS A 1 192 ? 15.157 -20.237 -12.968 1.00 85.31 192 LYS A CA 1
ATOM 1442 C C . LYS A 1 192 ? 15.042 -18.910 -12.226 1.00 85.31 192 LYS A C 1
ATOM 1444 O O . LYS A 1 192 ? 14.099 -18.679 -11.469 1.00 85.31 192 LYS A O 1
ATOM 1449 N N . ASN A 1 193 ? 15.972 -18.005 -12.513 1.00 85.12 193 ASN A N 1
ATOM 1450 C CA . ASN A 1 193 ? 15.841 -16.623 -12.073 1.00 85.12 193 ASN A CA 1
ATOM 1451 C C . ASN A 1 193 ? 14.747 -15.930 -12.903 1.00 85.12 193 ASN A C 1
ATOM 1453 O O . ASN A 1 193 ? 14.757 -16.056 -14.132 1.00 85.12 193 ASN A O 1
ATOM 1457 N N . PRO A 1 194 ? 13.803 -15.213 -12.269 1.00 90.38 194 PRO A N 1
ATOM 1458 C CA . PRO A 1 194 ? 12.867 -14.377 -12.996 1.00 90.38 194 PRO A CA 1
ATOM 1459 C C . PRO A 1 194 ? 13.640 -13.273 -13.720 1.00 90.38 194 PRO A C 1
ATOM 1461 O O . PRO A 1 194 ? 14.551 -12.661 -13.169 1.00 90.38 194 PRO A O 1
ATOM 1464 N N . ASN A 1 195 ? 13.246 -12.987 -14.954 1.00 93.62 195 ASN A N 1
ATOM 1465 C CA . ASN A 1 195 ? 13.613 -11.734 -15.595 1.00 93.62 195 ASN A CA 1
ATOM 1466 C C . ASN A 1 195 ? 12.923 -10.577 -14.857 1.00 93.62 195 ASN A C 1
ATOM 1468 O O . ASN A 1 195 ? 11.730 -10.691 -14.557 1.00 93.62 195 ASN A O 1
ATOM 1472 N N . TYR A 1 196 ? 13.646 -9.498 -14.571 1.00 95.00 196 TYR A N 1
ATOM 1473 C CA . TYR A 1 196 ? 13.134 -8.342 -13.843 1.00 95.00 196 TYR A CA 1
ATOM 1474 C C . TYR A 1 196 ? 13.758 -7.033 -14.330 1.00 95.00 196 TYR A C 1
ATOM 1476 O O . TYR A 1 196 ? 14.824 -7.007 -14.953 1.00 95.00 196 TYR A O 1
ATOM 1484 N N . ARG A 1 197 ? 13.075 -5.927 -14.037 1.00 95.56 197 ARG A N 1
ATOM 1485 C CA . ARG A 1 197 ? 13.538 -4.563 -14.301 1.00 95.56 197 ARG A CA 1
ATOM 1486 C C . ARG A 1 197 ? 13.286 -3.707 -13.068 1.00 95.56 197 ARG A C 1
ATOM 1488 O O . ARG A 1 197 ? 12.185 -3.734 -12.524 1.00 95.56 197 ARG A O 1
ATOM 1495 N N . VAL A 1 198 ? 14.307 -2.958 -12.664 1.00 95.56 198 VAL A N 1
ATOM 1496 C CA . VAL A 1 198 ? 14.212 -1.889 -11.665 1.00 95.56 198 VAL A CA 1
ATOM 1497 C C . VAL A 1 198 ? 14.323 -0.567 -12.407 1.00 95.56 198 VAL A C 1
ATOM 1499 O O . VAL A 1 198 ? 15.169 -0.426 -13.290 1.00 95.56 198 VAL A O 1
ATOM 1502 N N . MET A 1 199 ? 13.450 0.377 -12.085 1.00 95.38 199 MET A N 1
ATOM 1503 C CA . MET A 1 199 ? 13.420 1.695 -12.705 1.00 95.38 199 MET A CA 1
ATOM 1504 C C . MET A 1 199 ? 13.242 2.754 -11.627 1.00 95.38 199 MET A C 1
ATOM 1506 O O . MET A 1 199 ? 12.292 2.685 -10.851 1.00 95.38 199 MET A O 1
ATOM 1510 N N . ASP A 1 200 ? 14.127 3.744 -11.629 1.00 95.25 200 ASP A N 1
ATOM 1511 C CA . ASP A 1 200 ? 13.902 5.003 -10.928 1.00 95.25 200 ASP A CA 1
ATOM 1512 C C . ASP A 1 200 ? 12.908 5.823 -11.763 1.00 95.25 200 ASP A C 1
ATOM 1514 O O . ASP A 1 200 ? 13.214 6.223 -12.894 1.00 95.25 200 ASP A O 1
ATOM 1518 N N . ILE A 1 201 ? 11.677 5.957 -11.262 1.00 96.56 201 ILE A N 1
ATOM 1519 C CA . ILE A 1 201 ? 10.605 6.677 -11.953 1.00 96.56 201 ILE A CA 1
ATOM 1520 C C . ILE A 1 201 ? 10.847 8.174 -11.842 1.00 96.56 201 ILE A C 1
ATOM 1522 O O . ILE A 1 201 ? 10.776 8.846 -12.869 1.00 96.56 201 ILE A O 1
ATOM 1526 N N . THR A 1 202 ? 11.200 8.678 -10.657 1.00 95.75 202 THR A N 1
ATOM 1527 C CA . THR A 1 202 ? 11.468 10.107 -10.449 1.00 95.75 202 THR A CA 1
ATOM 1528 C C . THR A 1 202 ? 12.597 10.599 -11.354 1.00 95.75 202 THR A C 1
ATOM 1530 O O . THR A 1 202 ? 12.471 11.651 -11.975 1.00 95.75 202 THR A O 1
ATOM 1533 N N . ALA A 1 203 ? 13.684 9.840 -11.514 1.00 94.56 203 ALA A N 1
ATOM 1534 C CA . ALA A 1 203 ? 14.783 10.231 -12.401 1.00 94.56 203 ALA A CA 1
ATOM 1535 C C . ALA A 1 203 ? 14.364 10.315 -13.881 1.00 94.56 203 ALA A C 1
ATOM 1537 O O . ALA A 1 203 ? 14.892 11.132 -14.633 1.00 94.56 203 ALA A O 1
ATOM 1538 N N . GLN A 1 204 ? 13.416 9.479 -14.315 1.00 94.44 204 GLN A N 1
ATOM 1539 C CA . GLN A 1 204 ? 12.913 9.467 -15.696 1.00 94.44 204 GLN A CA 1
ATOM 1540 C C . GLN A 1 204 ? 11.769 10.461 -15.928 1.00 94.44 204 GLN A C 1
ATOM 1542 O O . GLN A 1 204 ? 11.570 10.929 -17.051 1.00 94.44 204 GLN A O 1
ATOM 1547 N N . LYS A 1 205 ? 10.988 10.726 -14.883 1.00 94.75 205 LYS A N 1
ATOM 1548 C CA . LYS A 1 205 ? 9.785 11.557 -14.862 1.00 94.75 205 LYS A CA 1
ATOM 1549 C C . LYS A 1 205 ? 9.742 12.316 -13.535 1.00 94.75 205 LYS A C 1
ATOM 1551 O O . LYS A 1 205 ? 9.053 11.871 -12.618 1.00 94.75 205 LYS A O 1
ATOM 1556 N N . PRO A 1 206 ? 10.469 13.440 -13.409 1.00 94.44 206 PRO A N 1
ATOM 1557 C CA . PRO A 1 206 ? 10.572 14.183 -12.150 1.00 94.44 206 PRO A CA 1
ATOM 1558 C C . PRO A 1 206 ? 9.228 14.626 -11.563 1.00 94.44 206 PRO A C 1
ATOM 1560 O O . PRO A 1 206 ? 9.115 14.828 -10.356 1.00 94.44 206 PRO A O 1
ATOM 1563 N N . GLU A 1 207 ? 8.198 14.755 -12.401 1.00 94.69 207 GLU A N 1
ATOM 1564 C CA . GLU A 1 207 ? 6.821 15.048 -12.005 1.00 94.69 207 GLU A CA 1
ATOM 1565 C C . GLU A 1 207 ? 6.103 13.884 -11.297 1.00 94.69 207 GLU A C 1
ATOM 1567 O O . GLU A 1 207 ? 5.066 14.100 -10.670 1.00 94.69 207 GLU A O 1
ATOM 1572 N N . ILE A 1 208 ? 6.640 12.662 -11.382 1.00 96.00 208 ILE A N 1
ATOM 1573 C CA . ILE A 1 208 ? 6.137 11.456 -10.716 1.00 96.00 208 ILE A CA 1
ATOM 1574 C C . ILE A 1 208 ? 7.130 11.039 -9.626 1.00 96.00 208 ILE A C 1
ATOM 1576 O O . ILE A 1 208 ? 8.072 10.289 -9.859 1.00 96.00 208 ILE A O 1
ATOM 1580 N N . ASN A 1 209 ? 6.875 11.520 -8.416 1.00 95.31 209 ASN A N 1
ATOM 1581 C CA . ASN A 1 209 ? 7.665 11.296 -7.202 1.00 95.31 209 ASN A CA 1
ATOM 1582 C C . ASN A 1 209 ? 6.772 10.938 -5.995 1.00 95.31 209 ASN A C 1
ATOM 1584 O O . ASN A 1 209 ? 5.538 10.948 -6.115 1.00 95.31 209 ASN A O 1
ATOM 1588 N N . ALA A 1 210 ? 7.368 10.620 -4.838 1.00 95.00 210 ALA A N 1
ATOM 1589 C CA . ALA A 1 210 ? 6.631 10.182 -3.649 1.00 95.00 210 ALA A CA 1
ATOM 1590 C C . ALA A 1 210 ? 5.647 11.251 -3.133 1.00 95.00 210 ALA A C 1
ATOM 1592 O O . ALA A 1 210 ? 4.533 10.912 -2.725 1.00 95.00 210 ALA A O 1
ATOM 1593 N N . GLY A 1 211 ? 5.994 12.536 -3.183 1.00 94.81 211 GLY A N 1
ATOM 1594 C CA . GLY A 1 211 ? 5.113 13.645 -2.813 1.00 94.81 211 GLY A CA 1
ATOM 1595 C C . GLY A 1 211 ? 3.938 13.816 -3.780 1.00 94.81 211 GLY A C 1
ATOM 1596 O O . GLY A 1 211 ? 2.791 14.012 -3.363 1.00 94.81 211 GLY A O 1
ATOM 1597 N N . SER A 1 212 ? 4.191 13.679 -5.081 1.00 96.56 212 SER A N 1
ATOM 1598 C CA . SER A 1 212 ? 3.173 13.813 -6.126 1.00 96.56 212 SER A CA 1
ATOM 1599 C C . SER A 1 212 ? 2.113 12.718 -6.023 1.00 96.56 212 SER A C 1
ATOM 1601 O O . SER A 1 212 ? 0.925 13.016 -6.094 1.00 96.56 212 SER A O 1
ATOM 1603 N N . ILE A 1 213 ? 2.492 11.459 -5.770 1.00 97.31 213 ILE A N 1
ATOM 1604 C CA . ILE A 1 213 ? 1.519 10.360 -5.665 1.00 97.31 213 ILE A CA 1
ATOM 1605 C C . ILE A 1 213 ? 0.679 10.465 -4.393 1.00 97.31 213 ILE A C 1
ATOM 1607 O O . ILE A 1 213 ? -0.459 10.016 -4.365 1.00 97.31 213 ILE A O 1
ATOM 1611 N N . GLN A 1 214 ? 1.198 11.124 -3.357 1.00 96.50 214 GLN A N 1
ATOM 1612 C CA . GLN A 1 214 ? 0.448 11.446 -2.147 1.00 96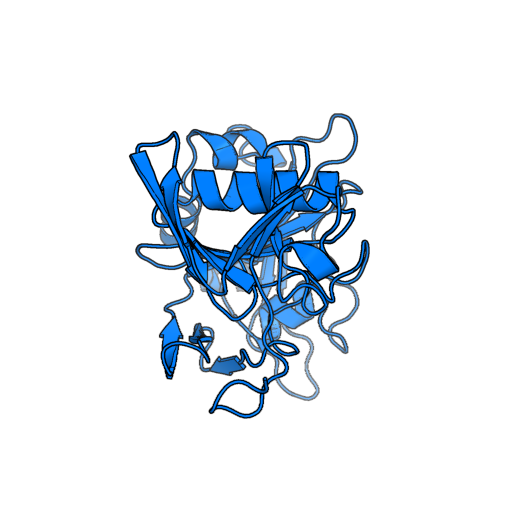.50 214 GLN A CA 1
ATOM 1613 C C . GLN A 1 214 ? -0.480 12.656 -2.329 1.00 96.50 214 GLN A C 1
ATOM 1615 O O . GLN A 1 214 ? -1.201 13.000 -1.398 1.00 96.50 214 GLN A O 1
ATOM 1620 N N . SER A 1 215 ? -0.492 13.336 -3.478 1.00 95.75 215 SER A N 1
ATOM 1621 C CA . SER A 1 215 ? -1.259 14.578 -3.652 1.00 95.75 215 SER A CA 1
ATOM 1622 C C . SER A 1 215 ? -2.100 14.619 -4.924 1.00 95.75 215 SER A C 1
ATOM 1624 O O . SER A 1 215 ? -3.306 14.843 -4.839 1.00 95.75 215 SER A O 1
ATOM 1626 N N . THR A 1 216 ? -1.498 14.402 -6.088 1.00 95.44 216 THR A N 1
ATOM 1627 C CA . THR A 1 216 ? -2.122 14.665 -7.394 1.00 95.44 216 THR A CA 1
ATOM 1628 C C . THR A 1 216 ? -1.960 13.521 -8.391 1.00 95.44 216 THR A C 1
ATOM 1630 O O . THR A 1 216 ? -2.825 13.331 -9.246 1.00 95.44 216 THR A O 1
ATOM 1633 N N . THR A 1 217 ? -0.881 12.747 -8.297 1.00 97.12 217 THR A N 1
ATOM 1634 C CA . THR A 1 217 ? -0.536 11.723 -9.286 1.00 97.12 217 THR A CA 1
ATOM 1635 C C . THR A 1 217 ? -1.226 10.397 -8.979 1.00 97.12 217 THR A C 1
ATOM 1637 O O . THR A 1 217 ? -1.209 9.908 -7.850 1.00 97.12 217 THR A O 1
ATOM 1640 N N . SER A 1 218 ? -1.816 9.790 -10.011 1.00 97.62 218 SER A N 1
ATOM 1641 C CA . SER A 1 218 ? -2.491 8.493 -9.924 1.00 97.62 218 SER A CA 1
ATOM 1642 C C . SER A 1 218 ? -1.571 7.356 -10.363 1.00 97.62 218 SER A C 1
ATOM 1644 O O . SER A 1 218 ? -1.259 7.232 -11.554 1.00 97.62 218 SER A O 1
ATOM 1646 N N . LEU A 1 219 ? -1.180 6.481 -9.431 1.00 97.94 219 LEU A N 1
ATOM 1647 C CA . LEU A 1 219 ? -0.422 5.275 -9.775 1.00 97.94 219 LEU A CA 1
ATOM 1648 C C . LEU A 1 219 ? -1.295 4.232 -10.455 1.00 97.94 219 LEU A C 1
ATOM 1650 O O . LEU A 1 219 ? -0.790 3.475 -11.284 1.00 97.94 219 LEU A O 1
ATOM 1654 N N . ARG A 1 220 ? -2.602 4.218 -10.186 1.00 97.25 220 ARG A N 1
ATOM 1655 C CA . ARG A 1 220 ? -3.558 3.424 -10.965 1.00 97.25 220 ARG A CA 1
ATOM 1656 C C . ARG A 1 220 ? -3.515 3.797 -12.447 1.00 97.25 220 ARG A C 1
ATOM 1658 O O . ARG A 1 220 ? -3.356 2.924 -13.300 1.00 97.25 220 ARG A O 1
ATOM 1665 N N . SER A 1 221 ? -3.621 5.089 -12.755 1.00 97.19 221 SER A N 1
ATOM 1666 C CA . SER A 1 221 ? -3.593 5.583 -14.138 1.00 97.19 221 SER A CA 1
ATOM 1667 C C . SER A 1 221 ? -2.233 5.334 -14.791 1.00 97.19 221 SER A C 1
ATOM 1669 O O . SER A 1 221 ? -2.171 4.831 -15.914 1.00 97.19 221 SER A O 1
ATOM 1671 N N . PHE A 1 222 ? -1.145 5.602 -14.063 1.00 96.44 222 PHE A N 1
ATOM 1672 C CA . PHE A 1 222 ? 0.216 5.319 -14.519 1.00 96.44 222 PHE A CA 1
ATOM 1673 C C . PHE A 1 222 ? 0.415 3.830 -14.837 1.00 96.44 222 PHE A C 1
ATOM 1675 O O . PHE A 1 222 ? 0.843 3.484 -15.938 1.00 96.44 222 PHE A O 1
ATOM 1682 N N . SER A 1 223 ? 0.017 2.941 -13.925 1.00 95.56 223 SER A N 1
ATOM 1683 C CA . SER A 1 223 ? 0.142 1.489 -14.095 1.00 95.56 223 SER A CA 1
ATOM 1684 C C . SER A 1 223 ? -0.624 0.976 -15.310 1.00 95.56 223 SER A C 1
ATOM 1686 O O . SER A 1 223 ? -0.106 0.128 -16.031 1.00 95.56 223 SER A O 1
ATOM 1688 N N . ASN A 1 224 ? -1.816 1.514 -15.576 1.00 95.69 224 ASN A N 1
ATOM 1689 C CA . ASN A 1 224 ? -2.630 1.128 -16.731 1.00 95.69 224 ASN A CA 1
ATOM 1690 C C . ASN A 1 224 ? -2.090 1.661 -18.067 1.00 95.69 224 ASN A C 1
ATOM 1692 O O . ASN A 1 224 ? -2.393 1.098 -19.118 1.00 95.69 224 ASN A O 1
ATOM 1696 N N . SER A 1 225 ? -1.286 2.727 -18.046 1.00 95.50 225 SER A N 1
ATOM 1697 C CA . SER A 1 225 ? -0.667 3.295 -19.252 1.00 95.50 225 SER A CA 1
ATOM 1698 C C . SER A 1 225 ? 0.558 2.518 -19.751 1.00 95.50 225 SER A C 1
ATOM 1700 O O . SER A 1 225 ? 1.044 2.777 -20.854 1.00 95.50 225 SER A O 1
ATOM 1702 N N . ILE A 1 226 ? 1.061 1.561 -18.964 1.00 94.94 226 ILE A N 1
ATOM 1703 C CA . ILE A 1 226 ? 2.290 0.815 -19.245 1.00 94.94 226 ILE A CA 1
ATOM 1704 C C . ILE A 1 226 ? 1.976 -0.667 -19.471 1.00 94.94 226 ILE A C 1
ATOM 1706 O O . ILE A 1 226 ? 1.360 -1.337 -18.646 1.00 94.94 226 ILE A O 1
ATOM 1710 N N . ASP A 1 227 ? 2.484 -1.221 -20.573 1.00 95.88 227 ASP A N 1
ATOM 1711 C CA . ASP A 1 227 ? 2.522 -2.671 -20.783 1.00 95.88 227 ASP A CA 1
ATOM 1712 C C . ASP A 1 227 ? 3.741 -3.268 -20.064 1.00 95.88 227 ASP A C 1
ATOM 1714 O O . ASP A 1 227 ? 4.831 -3.418 -20.628 1.00 95.88 227 ASP A O 1
ATOM 1718 N N . TRP A 1 228 ? 3.551 -3.616 -18.793 1.00 95.25 228 TRP A N 1
ATOM 1719 C CA . TRP A 1 228 ? 4.595 -4.155 -17.917 1.00 95.25 228 TRP A CA 1
ATOM 1720 C C . TRP A 1 228 ? 5.221 -5.459 -18.430 1.00 95.25 228 TRP A C 1
ATOM 1722 O O . TRP A 1 228 ? 6.400 -5.719 -18.192 1.00 95.25 228 TRP A O 1
ATOM 1732 N N . LYS A 1 229 ? 4.489 -6.260 -19.216 1.00 94.12 229 LYS A N 1
ATOM 1733 C CA . LYS A 1 229 ? 5.052 -7.462 -19.856 1.00 94.12 229 LYS A CA 1
ATOM 1734 C C . LYS A 1 229 ? 6.040 -7.101 -20.959 1.00 94.12 229 LYS A C 1
ATOM 1736 O O . LYS A 1 229 ? 7.017 -7.821 -21.153 1.00 94.12 229 LYS A O 1
ATOM 1741 N N . LYS A 1 230 ? 5.804 -6.013 -21.698 1.00 93.81 230 LYS A N 1
ATOM 1742 C CA . LYS A 1 230 ? 6.757 -5.513 -22.705 1.00 93.81 230 LYS A CA 1
ATOM 1743 C C . LYS A 1 230 ? 7.983 -4.870 -22.075 1.00 93.81 230 LYS A C 1
ATOM 1745 O O . LYS A 1 230 ? 9.059 -5.016 -22.648 1.00 93.81 230 LYS A O 1
ATOM 1750 N N . VAL A 1 231 ? 7.846 -4.222 -20.915 1.00 92.69 231 VAL A N 1
ATOM 1751 C CA . VAL A 1 231 ? 8.993 -3.678 -20.159 1.00 92.69 231 VAL A CA 1
ATOM 1752 C C . VAL A 1 231 ? 10.027 -4.770 -19.877 1.00 92.69 231 VAL A C 1
ATOM 1754 O O . VAL A 1 231 ? 11.217 -4.533 -20.031 1.00 92.69 231 VAL A O 1
ATOM 1757 N N . LEU A 1 232 ? 9.579 -5.988 -19.563 1.00 91.62 232 LEU A N 1
ATOM 1758 C CA . LEU A 1 232 ? 10.462 -7.130 -19.309 1.00 91.62 232 LEU A CA 1
ATOM 1759 C C . LEU A 1 232 ? 11.132 -7.701 -20.572 1.00 91.62 232 LEU A C 1
ATOM 1761 O O . LEU A 1 232 ? 12.106 -8.433 -20.459 1.00 91.62 232 LEU A O 1
ATOM 1765 N N . LYS A 1 233 ? 10.626 -7.432 -21.780 1.00 82.75 233 LYS A N 1
ATOM 1766 C CA . LYS A 1 233 ? 11.176 -8.005 -23.028 1.00 82.75 233 LYS A CA 1
ATOM 1767 C C . LYS A 1 233 ? 12.334 -7.200 -23.623 1.00 82.75 233 LYS A C 1
ATOM 1769 O O . LYS A 1 233 ? 12.982 -7.695 -24.541 1.00 82.75 233 LYS A O 1
ATOM 1774 N N . LYS A 1 234 ? 12.532 -5.970 -23.154 1.00 59.12 234 LYS A N 1
ATOM 1775 C CA . LYS A 1 234 ? 13.664 -5.105 -23.499 1.00 59.12 234 LYS A CA 1
ATOM 1776 C C . LYS A 1 234 ? 14.743 -5.302 -22.461 1.00 59.12 234 LYS A C 1
ATOM 1778 O O . LYS A 1 234 ? 15.934 -5.358 -22.809 1.00 59.12 234 LYS A O 1
#

Sequence (234 aa):
MVDPDGREATDWYKDLKGVMQFDPKVQSQADLGNRGTYVGDTSKQTTTSGGTADFRSDGSIMYSNEQDAYKRVMSNTLSTGREQNAIIGDKSVLVLPDYLNTESEGSIGTEFGYSYKNGNLQDPITGKQFNTLGSIHAHSNGSGPSYYTVSGWGDLGFAAKAIPNKPVFVMQNEKGVDGLSVIVASPHVAGKNPNYRVMDITAQKPEINAGSIQSTTSLRSFSNSIDWKKVLKK

pLDDT: mean 90.18, std 12.56, range [32.66, 98.75]

Foldseek 3Di:
DADPVRQQFKFWWQAPVRDIDTDSQDQDCVSCPNRGGTDTQWDWDQDPVRWIWTQHNLQKIKTQDQLVVLCCQVVVCVVVLFKWKWFDADGIIITEHTNVGHNVRYDPRVVSPWAADPQWIQDPVVSDTGHGQEMEIERQQQDFFDDPCCVDCGPQVCQADHHALHWYWYAGDDPPDQWIKIKHWHHDDPPDDTQMDIDTPCVVPVCDTSVNSSPPDDPSVVSVVDRSVVVSVD